Protein AF-A0A1H8IG43-F1 (afdb_monomer_lite)

Radius of gyration: 31.23 Å; chains: 1; bounding box: 66×52×75 Å

Sequence (286 aa):
MTYRDILGVQGDATSVEHNSKRITKQTWVSATRRWKDGDDTVALRVKVRFDDSCNNGHPTFAITGDGFTNGRHDWGGCCHDEIAEHFPELTPLIKWHLTSSDGPMHYPGNPVYRAGNRDYNGSLKGVPNAWAYALTFGDNPILHKLKYKFIAWLQQMDNYDFEVIQHDHVNTSGTAYKFGPKFTLGAFGDKWHECPFDSDLDAKAFLYALQHCQPTFTQYATRYGEGKDRELDHARSAAVWPEATDEELSVSKADLTAALKARHPALVAAFLADMKAIGFVCAVPE

pLDDT: mean 91.63, std 9.41, range [38.09, 98.25]

Structure (mmCIF, N/CA/C/O backbone):
data_AF-A0A1H8IG43-F1
#
_entry.id   AF-A0A1H8IG43-F1
#
loop_
_atom_site.group_PDB
_atom_site.id
_atom_site.type_symbol
_atom_site.label_atom_id
_atom_site.label_alt_id
_atom_site.label_comp_id
_atom_site.label_asym_id
_atom_site.label_entity_id
_atom_site.label_seq_id
_atom_site.pdbx_PDB_ins_code
_atom_site.Cartn_x
_atom_site.Cartn_y
_atom_site.Cartn_z
_atom_site.occupancy
_atom_site.B_iso_or_equiv
_atom_site.auth_seq_id
_atom_site.auth_comp_id
_atom_site.auth_asym_id
_atom_site.auth_atom_id
_atom_site.pdbx_PDB_model_num
ATOM 1 N N . MET A 1 1 ? 32.972 -9.045 -17.236 1.00 54.62 1 MET A N 1
ATOM 2 C CA . MET A 1 1 ? 32.041 -8.236 -18.043 1.00 54.62 1 MET A CA 1
ATOM 3 C C . MET A 1 1 ? 32.052 -8.820 -19.428 1.00 54.62 1 MET A C 1
ATOM 5 O O . MET A 1 1 ? 33.131 -9.042 -19.966 1.00 54.62 1 MET A O 1
ATOM 9 N 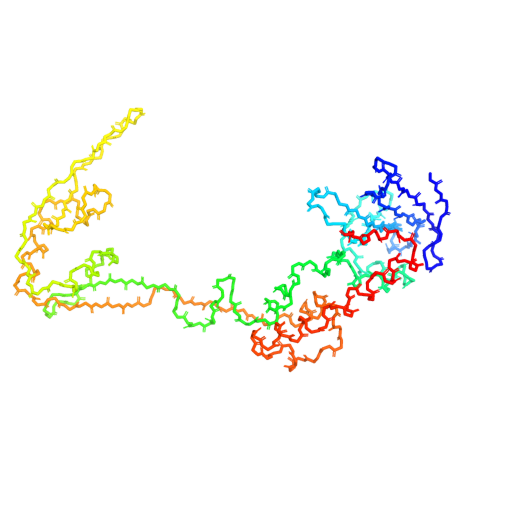N . THR A 1 2 ? 30.877 -9.134 -19.947 1.00 62.91 2 THR A N 1
ATOM 10 C CA . THR A 1 2 ? 30.726 -9.651 -21.304 1.00 62.91 2 THR A CA 1
ATOM 11 C C . THR A 1 2 ? 29.925 -8.609 -22.064 1.00 62.91 2 THR A C 1
ATOM 13 O O . THR A 1 2 ? 28.851 -8.223 -21.594 1.00 62.91 2 THR A O 1
ATOM 16 N N . TYR A 1 3 ? 30.452 -8.130 -23.193 1.00 65.88 3 TYR A N 1
ATOM 17 C CA . TYR A 1 3 ? 29.695 -7.244 -24.072 1.00 65.88 3 TYR A CA 1
ATOM 18 C C . TYR A 1 3 ? 28.438 -7.973 -24.513 1.00 65.88 3 TYR A C 1
ATOM 20 O O . TYR A 1 3 ? 28.506 -9.083 -25.047 1.00 65.88 3 TYR A O 1
ATOM 28 N N . ARG A 1 4 ? 27.293 -7.364 -24.229 1.00 79.38 4 ARG A N 1
ATOM 29 C CA . ARG A 1 4 ? 26.001 -7.954 -24.523 1.00 79.38 4 ARG A CA 1
ATOM 30 C C . ARG A 1 4 ? 25.074 -6.894 -25.069 1.00 79.38 4 ARG A C 1
ATOM 32 O O . ARG A 1 4 ? 24.914 -5.828 -24.481 1.00 79.38 4 ARG A O 1
ATOM 39 N N . ASP A 1 5 ? 24.455 -7.237 -26.179 1.00 88.88 5 ASP A N 1
ATOM 40 C CA . ASP A 1 5 ? 23.373 -6.469 -26.758 1.00 88.88 5 ASP A CA 1
ATOM 41 C C . ASP A 1 5 ? 22.041 -6.856 -26.095 1.00 88.88 5 ASP A C 1
ATOM 43 O O . ASP A 1 5 ? 21.762 -8.046 -25.905 1.00 88.88 5 ASP A O 1
ATOM 47 N N . ILE A 1 6 ? 21.243 -5.860 -25.710 1.00 91.19 6 ILE A N 1
ATOM 48 C CA . ILE A 1 6 ? 19.840 -6.038 -25.326 1.00 91.19 6 ILE A CA 1
ATOM 49 C C . ILE A 1 6 ? 19.002 -5.179 -26.268 1.00 91.19 6 ILE A C 1
ATOM 51 O O . ILE A 1 6 ? 19.088 -3.954 -26.229 1.00 91.19 6 ILE A O 1
ATOM 55 N N . LEU A 1 7 ? 18.181 -5.832 -27.098 1.00 91.81 7 LEU A N 1
ATOM 56 C CA . LEU A 1 7 ? 17.260 -5.187 -28.043 1.00 91.81 7 LEU A CA 1
ATOM 57 C C . LEU A 1 7 ? 17.945 -4.180 -28.994 1.00 91.81 7 LEU A C 1
ATOM 59 O O . LEU A 1 7 ? 17.365 -3.154 -29.333 1.00 91.81 7 LEU A O 1
ATOM 63 N N . GLY A 1 8 ? 19.176 -4.453 -29.431 1.00 90.62 8 GLY A N 1
ATOM 64 C CA . GLY A 1 8 ? 19.957 -3.567 -30.302 1.00 90.62 8 GLY A CA 1
ATOM 65 C C . GLY A 1 8 ? 20.735 -2.475 -29.562 1.00 90.62 8 GLY A C 1
ATOM 66 O O . GLY A 1 8 ? 21.386 -1.644 -30.201 1.00 90.62 8 GLY A O 1
ATOM 67 N N . VAL A 1 9 ? 20.675 -2.445 -28.226 1.00 93.94 9 VAL A N 1
ATOM 68 C CA . VAL A 1 9 ? 21.453 -1.524 -27.397 1.00 93.94 9 VAL A CA 1
ATOM 69 C C . VAL A 1 9 ? 22.681 -2.242 -26.849 1.00 93.94 9 VAL A C 1
ATOM 71 O O . VAL A 1 9 ? 22.579 -3.238 -26.131 1.00 93.94 9 VAL A O 1
ATOM 74 N N . GLN A 1 10 ? 23.859 -1.685 -27.129 1.00 93.44 10 GLN A N 1
ATOM 75 C CA . GLN A 1 10 ? 25.123 -2.173 -26.584 1.00 93.44 10 GLN A CA 1
ATOM 76 C C . GLN A 1 10 ? 25.251 -1.861 -25.091 1.00 93.44 10 GLN A C 1
ATOM 78 O O . GLN A 1 10 ? 24.912 -0.763 -24.641 1.00 93.44 10 GLN A O 1
ATOM 83 N N . GLY A 1 11 ? 25.809 -2.801 -24.330 1.00 92.81 11 GLY A N 1
ATOM 84 C CA . GLY A 1 11 ? 26.131 -2.597 -22.925 1.00 92.81 11 GLY A CA 1
ATOM 85 C C . GLY A 1 11 ? 26.960 -3.724 -22.315 1.00 92.81 11 GLY A C 1
ATOM 86 O O . GLY A 1 11 ? 27.347 -4.688 -22.981 1.00 92.81 11 GLY A O 1
ATOM 87 N N . ASP A 1 12 ? 27.217 -3.587 -21.021 1.00 92.75 12 ASP A N 1
ATOM 88 C CA . ASP A 1 12 ? 28.028 -4.503 -20.230 1.00 92.75 12 ASP A CA 1
ATOM 89 C C . ASP A 1 12 ? 27.139 -5.372 -19.344 1.00 92.75 12 ASP A C 1
ATOM 91 O O . ASP A 1 12 ? 26.441 -4.875 -18.456 1.00 92.75 12 ASP A O 1
ATOM 95 N N . ALA A 1 13 ? 27.190 -6.690 -19.551 1.00 89.88 13 ALA A N 1
ATOM 96 C CA . ALA A 1 13 ? 26.530 -7.650 -18.678 1.00 89.88 13 ALA A CA 1
ATOM 97 C C . ALA A 1 13 ? 27.463 -8.129 -17.554 1.00 89.88 13 ALA A C 1
ATOM 99 O O . ALA A 1 13 ? 28.653 -8.411 -17.753 1.00 89.88 13 ALA A O 1
ATOM 100 N N . THR A 1 14 ? 26.885 -8.279 -16.365 1.00 88.56 14 THR A N 1
ATOM 101 C CA . THR A 1 14 ? 27.495 -8.905 -15.191 1.00 88.56 14 THR A CA 1
ATOM 102 C C . THR A 1 14 ? 26.515 -9.902 -14.573 1.00 88.56 14 THR A C 1
ATOM 104 O O . THR A 1 14 ? 25.318 -9.634 -14.454 1.00 88.56 14 THR A O 1
ATOM 107 N N . SER A 1 15 ? 27.020 -11.071 -14.191 1.00 82.94 15 SER A N 1
ATOM 108 C CA . SER A 1 15 ? 26.261 -12.093 -13.475 1.00 82.94 15 SER A CA 1
ATOM 109 C C . SER A 1 15 ? 27.074 -12.641 -12.309 1.00 82.94 15 SER A C 1
ATOM 111 O O . SER A 1 15 ? 28.299 -12.733 -12.381 1.00 82.94 15 SER A O 1
ATOM 113 N N . VAL A 1 16 ? 26.385 -12.991 -11.224 1.00 76.31 16 VAL A N 1
ATOM 114 C CA . VAL A 1 16 ? 26.980 -13.653 -10.060 1.00 76.31 16 VAL A CA 1
ATOM 115 C C . VAL A 1 16 ? 26.280 -14.986 -9.844 1.00 76.31 16 VAL A C 1
ATOM 117 O O . VAL A 1 16 ? 25.056 -15.043 -9.696 1.00 76.31 16 VAL A O 1
ATOM 120 N N . GLU A 1 17 ? 27.066 -16.057 -9.827 1.00 68.81 17 GLU A N 1
ATOM 121 C CA . GLU A 1 17 ? 26.606 -17.404 -9.501 1.00 68.81 17 GLU A CA 1
ATOM 122 C C . GLU A 1 17 ? 26.728 -17.668 -8.000 1.00 68.81 17 GLU A C 1
ATOM 124 O O . GLU A 1 17 ? 27.681 -17.242 -7.349 1.00 68.81 17 GLU A O 1
ATOM 129 N N . HIS A 1 18 ? 25.772 -18.411 -7.448 1.00 63.81 18 HIS A N 1
ATOM 130 C CA . HIS A 1 18 ? 25.834 -18.921 -6.085 1.00 63.81 18 HIS A CA 1
ATOM 131 C C . HIS A 1 18 ? 25.837 -20.450 -6.109 1.00 63.81 18 HIS A C 1
ATOM 133 O O . HIS A 1 18 ? 24.950 -21.074 -6.701 1.00 63.81 18 HIS A O 1
ATOM 139 N N . ASN A 1 19 ? 26.839 -21.052 -5.461 1.00 57.66 19 ASN A N 1
ATOM 140 C CA . ASN A 1 19 ? 27.027 -22.504 -5.343 1.00 57.66 19 ASN A CA 1
ATOM 141 C C . ASN A 1 19 ? 26.957 -23.269 -6.681 1.00 57.66 19 ASN A C 1
ATOM 143 O O . ASN A 1 19 ? 26.469 -24.397 -6.719 1.00 57.66 19 ASN A O 1
ATOM 147 N N . SER A 1 20 ? 27.408 -22.643 -7.778 1.00 56.34 20 SER A N 1
ATOM 148 C CA . SER A 1 20 ? 27.552 -23.260 -9.111 1.00 56.34 20 SER A CA 1
ATOM 149 C C . SER A 1 20 ? 26.256 -23.811 -9.733 1.00 56.34 20 SER A C 1
ATOM 151 O O . SER A 1 20 ? 26.315 -24.585 -10.685 1.00 56.34 20 SER A O 1
ATOM 153 N N . LYS A 1 21 ? 25.080 -23.456 -9.189 1.00 58.62 21 LYS A N 1
ATOM 154 C CA . LYS A 1 21 ? 23.776 -24.005 -9.615 1.00 58.62 21 LYS A CA 1
ATOM 155 C C . LYS A 1 21 ? 22.704 -22.951 -9.900 1.00 58.62 21 LYS A C 1
ATOM 157 O O . LYS A 1 21 ? 21.722 -23.264 -10.562 1.00 58.62 21 LYS A O 1
ATOM 162 N N . ARG A 1 22 ? 22.860 -21.711 -9.416 1.00 65.81 22 ARG A N 1
ATOM 163 C CA . ARG A 1 22 ? 21.869 -20.638 -9.608 1.00 65.81 22 ARG A CA 1
ATOM 164 C C . ARG A 1 22 ? 22.544 -19.287 -9.815 1.00 65.81 22 ARG A C 1
ATOM 166 O O . ARG A 1 22 ? 23.395 -18.898 -9.016 1.00 65.81 22 ARG A O 1
ATOM 173 N N . ILE A 1 23 ? 22.115 -18.546 -10.835 1.00 70.31 23 ILE A N 1
ATOM 174 C CA . ILE A 1 23 ? 22.492 -17.138 -10.993 1.00 70.31 23 ILE A CA 1
ATOM 175 C C . ILE A 1 23 ? 21.625 -16.310 -10.042 1.00 70.31 23 ILE A C 1
ATOM 177 O O . ILE A 1 23 ? 20.401 -16.334 -10.140 1.00 70.31 23 ILE A O 1
ATOM 181 N N . THR A 1 24 ? 22.246 -15.620 -9.087 1.00 73.56 24 THR A N 1
ATOM 182 C CA . THR A 1 24 ? 21.532 -14.868 -8.036 1.00 73.56 24 THR A CA 1
ATOM 183 C C . THR A 1 24 ? 21.415 -13.385 -8.337 1.00 73.56 24 THR A C 1
ATOM 185 O O . THR A 1 24 ? 20.521 -12.721 -7.813 1.00 73.56 24 THR A O 1
ATOM 188 N N . LYS A 1 25 ? 22.311 -12.859 -9.175 1.00 85.38 25 LYS A N 1
ATOM 189 C CA . LYS A 1 25 ? 22.300 -11.461 -9.600 1.00 85.38 25 LYS A CA 1
ATOM 190 C C . LYS A 1 25 ? 22.653 -11.383 -11.072 1.00 85.38 25 LYS A C 1
ATOM 192 O O . LYS A 1 25 ? 23.730 -11.827 -11.459 1.00 85.38 25 LYS A O 1
ATOM 197 N N . GLN A 1 26 ? 21.754 -10.824 -11.873 1.00 91.12 26 GLN A N 1
ATOM 198 C CA . GLN A 1 26 ? 21.990 -10.504 -13.278 1.00 91.12 26 GLN A CA 1
ATOM 199 C C . GLN A 1 26 ? 21.801 -9.010 -13.457 1.00 91.12 26 GLN A C 1
ATOM 201 O O . GLN A 1 26 ? 20.811 -8.443 -13.002 1.00 91.12 26 GLN A O 1
ATOM 206 N N . THR A 1 27 ? 22.770 -8.348 -14.072 1.00 93.25 27 THR A N 1
ATOM 207 C CA . THR A 1 27 ? 22.713 -6.913 -14.338 1.00 93.25 27 THR A CA 1
ATOM 208 C C . THR A 1 27 ? 23.301 -6.637 -15.706 1.00 93.25 27 THR A C 1
ATOM 210 O O . THR A 1 27 ? 24.320 -7.214 -16.081 1.00 93.25 27 THR A O 1
ATOM 213 N N . TRP A 1 28 ? 22.678 -5.727 -16.435 1.00 95.38 28 TRP A N 1
ATOM 214 C CA . TRP A 1 28 ? 23.214 -5.158 -17.655 1.00 95.38 28 TRP A CA 1
ATOM 215 C C . TRP A 1 28 ? 23.118 -3.638 -17.595 1.00 95.38 28 TRP A C 1
ATOM 217 O O . TRP A 1 28 ? 22.160 -3.086 -17.051 1.00 95.38 28 TRP A O 1
ATOM 227 N N . VAL A 1 29 ? 24.147 -2.973 -18.105 1.00 96.56 29 VAL A N 1
ATOM 228 C CA . VAL A 1 29 ? 24.276 -1.518 -18.094 1.00 96.56 29 VAL A CA 1
ATOM 229 C C . VAL A 1 29 ? 24.556 -1.047 -19.513 1.00 96.56 29 VAL A C 1
ATOM 231 O O . VAL A 1 29 ? 25.529 -1.488 -20.119 1.00 96.56 29 VAL A O 1
ATOM 234 N N . SER A 1 30 ? 23.717 -0.159 -20.038 1.00 96.88 30 SER A N 1
ATOM 235 C CA . SER A 1 30 ? 23.835 0.352 -21.399 1.00 96.88 30 SER A CA 1
ATOM 236 C C . SER A 1 30 ? 25.089 1.207 -21.589 1.00 96.88 30 SER A C 1
ATOM 238 O O . SER A 1 30 ? 25.595 1.847 -20.659 1.00 96.88 30 SER A O 1
ATOM 240 N N . ALA A 1 31 ? 25.524 1.329 -22.841 1.00 95.19 31 ALA A N 1
ATOM 241 C CA . ALA A 1 31 ? 26.337 2.459 -23.259 1.00 95.19 31 ALA A CA 1
ATOM 242 C C . ALA A 1 31 ? 25.603 3.779 -22.952 1.00 95.19 31 ALA A C 1
ATOM 244 O O . ALA A 1 31 ? 24.371 3.857 -22.973 1.00 95.19 31 ALA A O 1
ATOM 245 N N . THR A 1 32 ? 26.366 4.826 -22.644 1.00 96.12 32 THR A N 1
ATOM 246 C CA . THR A 1 32 ? 25.817 6.145 -22.313 1.00 96.12 32 THR A CA 1
ATOM 247 C C . THR A 1 32 ? 25.384 6.880 -23.585 1.00 96.12 32 THR A C 1
ATOM 249 O O . THR A 1 32 ? 26.211 7.093 -24.471 1.00 96.12 32 THR A O 1
ATOM 252 N N . ARG A 1 33 ? 24.125 7.330 -23.649 1.00 97.19 33 ARG A N 1
ATOM 253 C CA . ARG A 1 33 ? 23.644 8.273 -24.678 1.00 97.19 33 ARG A CA 1
ATOM 254 C C . ARG A 1 33 ? 23.733 9.701 -24.138 1.00 97.19 33 ARG A C 1
ATOM 256 O O . ARG A 1 33 ? 23.574 9.908 -22.937 1.00 97.19 33 ARG A O 1
ATOM 263 N N . ARG A 1 34 ? 24.056 10.670 -25.000 1.00 97.31 34 ARG A N 1
ATOM 264 C CA . ARG A 1 34 ? 24.250 12.085 -24.637 1.00 97.31 34 ARG A CA 1
ATOM 265 C C . ARG A 1 34 ? 23.457 12.991 -25.565 1.00 97.31 34 ARG A C 1
ATOM 267 O O . ARG A 1 34 ? 23.416 12.723 -26.763 1.00 97.31 34 ARG A O 1
ATOM 274 N N . TRP A 1 35 ? 22.905 14.068 -25.026 1.00 96.75 35 TRP A N 1
ATOM 275 C CA . TRP A 1 35 ? 22.203 15.098 -25.787 1.00 96.75 35 TRP A CA 1
ATOM 276 C C . TRP A 1 35 ? 22.429 16.485 -25.174 1.00 96.75 35 TRP A C 1
ATOM 278 O O . TRP A 1 35 ? 23.094 16.631 -24.144 1.00 96.75 35 TRP A O 1
ATOM 288 N N . LYS A 1 36 ? 21.932 17.511 -25.866 1.00 96.81 36 LYS A N 1
ATOM 289 C CA . LYS A 1 36 ? 21.932 18.898 -25.402 1.00 96.81 36 LYS A CA 1
ATOM 290 C C . LYS A 1 36 ? 20.546 19.268 -24.897 1.00 96.81 36 LYS A C 1
ATOM 292 O O . LYS A 1 36 ? 19.575 19.021 -25.606 1.00 96.81 36 LYS A O 1
ATOM 297 N N . ASP A 1 37 ? 20.493 19.882 -23.723 1.00 93.44 37 ASP A N 1
ATOM 298 C CA . ASP A 1 37 ? 19.295 20.515 -23.174 1.00 93.44 37 ASP A CA 1
ATOM 299 C C . ASP A 1 37 ? 19.647 21.965 -22.823 1.00 93.44 37 ASP A C 1
ATOM 301 O O . ASP A 1 37 ? 20.369 22.237 -21.864 1.00 93.44 37 ASP A O 1
ATOM 305 N N . GLY A 1 38 ? 19.278 22.893 -23.709 1.00 94.38 38 GLY A N 1
ATOM 306 C CA . GLY A 1 38 ? 19.816 24.254 -23.690 1.00 94.38 38 GLY A CA 1
ATOM 307 C C . GLY A 1 38 ? 21.350 24.269 -23.765 1.00 94.38 38 GLY A C 1
ATOM 308 O O . GLY A 1 38 ? 21.952 23.689 -24.675 1.00 94.38 38 GLY A O 1
ATOM 309 N N . ASP A 1 39 ? 21.982 24.933 -22.796 1.00 94.69 39 ASP A N 1
ATOM 310 C CA . ASP A 1 39 ? 23.444 25.000 -22.681 1.00 94.69 39 ASP A CA 1
ATOM 311 C C . ASP A 1 39 ? 24.048 23.728 -22.055 1.00 94.69 39 ASP A C 1
ATOM 313 O O . ASP A 1 39 ? 25.228 23.406 -22.276 1.00 94.69 39 ASP A O 1
ATOM 317 N N . ASP A 1 40 ? 23.230 22.947 -21.350 1.00 95.44 40 ASP A N 1
ATOM 318 C CA . ASP A 1 40 ? 23.666 21.784 -20.597 1.00 95.44 40 ASP A CA 1
ATOM 319 C C . ASP A 1 40 ? 23.895 20.565 -21.493 1.00 95.44 40 ASP A C 1
ATOM 321 O O . ASP A 1 40 ? 23.263 20.346 -22.530 1.00 95.44 40 ASP A O 1
ATOM 325 N N . THR A 1 41 ? 24.873 19.749 -21.102 1.00 96.75 41 THR A N 1
ATOM 326 C CA . THR A 1 41 ? 25.130 18.446 -21.719 1.00 96.75 41 THR A CA 1
ATOM 327 C C . THR A 1 41 ? 24.586 17.367 -20.807 1.00 96.75 41 THR A C 1
ATOM 329 O O . THR A 1 41 ? 25.154 17.125 -19.739 1.00 96.75 41 THR A O 1
ATOM 332 N N . VAL A 1 42 ? 23.527 16.698 -21.248 1.00 97.50 42 VAL A N 1
ATOM 333 C CA . VAL A 1 42 ? 22.874 15.641 -20.480 1.00 97.50 42 VAL A CA 1
ATOM 334 C C . VAL A 1 42 ? 23.330 14.277 -20.990 1.00 97.50 42 VAL A C 1
ATOM 336 O O . VAL A 1 42 ? 23.615 14.091 -22.178 1.00 97.50 42 VAL A O 1
ATOM 339 N N . ALA A 1 43 ? 23.471 13.319 -20.082 1.00 97.69 43 ALA A N 1
ATOM 340 C CA . ALA A 1 43 ? 23.826 11.947 -20.394 1.00 97.69 43 ALA A CA 1
ATOM 341 C C . ALA A 1 43 ? 22.957 10.969 -19.605 1.00 97.69 43 ALA A C 1
ATOM 343 O O . ALA A 1 43 ? 22.752 11.163 -18.412 1.00 97.69 43 ALA A O 1
ATOM 344 N N . LEU A 1 44 ? 22.520 9.886 -20.247 1.00 98.12 44 LEU A N 1
ATOM 345 C CA . LEU A 1 44 ? 21.729 8.826 -19.625 1.00 98.12 44 LEU A CA 1
ATOM 346 C C . LEU A 1 44 ? 22.407 7.475 -19.816 1.00 98.12 44 LEU A C 1
ATOM 348 O O . LEU A 1 44 ? 22.898 7.133 -20.899 1.00 98.12 44 LEU A O 1
ATOM 352 N N . ARG A 1 45 ? 22.406 6.693 -18.742 1.00 97.62 45 ARG A N 1
ATOM 353 C CA . ARG A 1 45 ? 22.786 5.286 -18.724 1.00 97.62 45 ARG A CA 1
ATOM 354 C C . ARG A 1 45 ? 21.639 4.471 -18.150 1.00 97.62 45 ARG A C 1
ATOM 356 O O . ARG A 1 45 ? 21.157 4.784 -17.069 1.00 97.62 45 ARG A O 1
ATOM 363 N N . VAL A 1 46 ? 21.239 3.415 -18.847 1.00 98.00 46 VAL A N 1
ATOM 364 C CA . VAL A 1 46 ? 20.165 2.524 -18.404 1.00 98.00 46 VAL A CA 1
ATOM 365 C C . VAL A 1 46 ? 20.766 1.292 -17.750 1.00 98.00 46 VAL A C 1
ATOM 367 O O . VAL A 1 46 ? 21.705 0.688 -18.263 1.00 98.00 46 VAL A O 1
ATOM 370 N N . LYS A 1 47 ? 20.210 0.902 -16.612 1.00 96.81 47 LYS A N 1
ATOM 371 C CA . LYS A 1 47 ? 20.539 -0.319 -15.890 1.00 96.81 47 LYS A CA 1
ATOM 372 C C . LYS A 1 47 ? 19.310 -1.213 -15.856 1.00 96.81 47 LYS A C 1
ATOM 374 O O . LYS A 1 47 ? 18.269 -0.812 -15.346 1.00 96.81 47 LYS A O 1
ATOM 379 N N . VAL A 1 48 ? 19.456 -2.442 -16.336 1.00 95.69 48 VAL A N 1
ATOM 380 C CA . VAL A 1 48 ? 18.461 -3.505 -16.155 1.00 95.69 48 VAL A CA 1
ATOM 381 C C . VAL A 1 48 ? 19.032 -4.570 -15.233 1.00 95.69 48 VAL A C 1
ATOM 383 O O . VAL A 1 48 ? 20.203 -4.939 -15.336 1.00 95.69 48 VAL A O 1
ATOM 386 N N . ARG A 1 49 ? 18.225 -5.064 -14.302 1.00 93.81 49 ARG A N 1
ATOM 387 C CA . ARG A 1 49 ? 18.628 -6.111 -13.365 1.00 93.81 49 ARG A CA 1
ATOM 388 C C . ARG A 1 49 ? 17.524 -7.133 -13.184 1.00 93.81 49 ARG A C 1
ATOM 390 O O . ARG A 1 49 ? 16.354 -6.785 -13.263 1.00 93.81 49 ARG A O 1
ATOM 397 N N . PHE A 1 50 ? 17.923 -8.364 -12.906 1.00 91.88 50 PHE A N 1
ATOM 398 C CA . PHE A 1 50 ? 17.061 -9.433 -12.426 1.00 91.88 50 PHE A CA 1
ATOM 399 C C . PHE A 1 50 ? 17.806 -10.131 -11.291 1.00 91.88 50 PHE A C 1
ATOM 401 O O . PHE A 1 50 ? 18.744 -10.905 -11.515 1.00 91.88 50 PHE A O 1
ATOM 408 N N . ASP A 1 51 ? 17.479 -9.738 -10.064 1.00 87.38 51 ASP A N 1
ATOM 409 C CA . ASP A 1 51 ? 18.209 -10.138 -8.865 1.00 87.38 51 ASP A CA 1
ATOM 410 C C . ASP A 1 51 ? 17.295 -10.268 -7.643 1.00 87.38 51 ASP A C 1
ATOM 412 O O . ASP A 1 51 ? 16.172 -9.769 -7.630 1.00 87.38 51 ASP A O 1
ATOM 416 N N . ASP A 1 52 ? 17.796 -10.948 -6.613 1.00 81.62 52 ASP A N 1
ATOM 417 C CA . ASP A 1 52 ? 17.189 -10.993 -5.279 1.00 81.62 52 ASP A CA 1
ATOM 418 C C . ASP A 1 52 ? 17.980 -10.090 -4.315 1.00 81.62 52 ASP A C 1
ATOM 420 O O . ASP A 1 52 ? 18.600 -10.543 -3.350 1.00 81.62 52 ASP A O 1
ATOM 424 N N . SER A 1 53 ? 18.056 -8.783 -4.606 1.00 73.06 53 SER A N 1
ATOM 425 C CA . SER A 1 53 ? 18.813 -7.852 -3.750 1.00 73.06 53 SER A CA 1
ATOM 426 C C . SER A 1 53 ? 18.255 -7.720 -2.331 1.00 73.06 53 SER A C 1
ATOM 428 O O . SER A 1 53 ? 18.989 -7.319 -1.431 1.00 73.06 53 SER A O 1
ATOM 430 N N . CYS A 1 54 ? 16.970 -8.032 -2.139 1.00 72.81 54 CYS A N 1
ATOM 431 C CA . CYS A 1 54 ? 16.283 -7.964 -0.849 1.00 72.81 54 CYS A CA 1
ATOM 432 C C . CYS A 1 54 ? 16.400 -9.263 -0.037 1.00 72.81 54 CYS A C 1
ATOM 434 O O . CYS A 1 54 ? 15.948 -9.291 1.105 1.00 72.81 54 CYS A O 1
ATOM 436 N N . ASN A 1 55 ? 17.017 -10.306 -0.607 1.00 74.31 55 ASN A N 1
ATOM 437 C CA . ASN A 1 55 ? 17.202 -11.617 0.009 1.00 74.31 55 ASN A CA 1
ATOM 438 C C . ASN A 1 55 ? 15.880 -12.222 0.517 1.00 74.31 55 ASN A C 1
ATOM 440 O O . ASN A 1 55 ? 15.821 -12.785 1.612 1.00 74.31 55 ASN A O 1
ATOM 444 N N . ASN A 1 56 ? 14.812 -12.055 -0.266 1.00 74.19 56 ASN A N 1
ATOM 445 C CA . ASN A 1 56 ? 13.477 -12.572 0.034 1.00 74.19 56 ASN A CA 1
ATOM 446 C C . ASN A 1 56 ? 13.136 -13.831 -0.779 1.00 74.19 56 ASN A C 1
ATOM 448 O O . ASN A 1 56 ? 12.041 -14.360 -0.633 1.00 74.19 56 ASN A O 1
ATOM 452 N N . GLY A 1 57 ? 14.062 -14.318 -1.611 1.00 74.56 57 GLY A N 1
ATOM 453 C CA . GLY A 1 57 ? 13.888 -15.513 -2.430 1.00 74.56 57 GLY A CA 1
ATOM 454 C C . GLY A 1 57 ? 13.253 -15.262 -3.797 1.00 74.56 57 GLY A C 1
ATOM 455 O O . GLY A 1 57 ? 13.129 -16.218 -4.561 1.00 74.56 57 GLY A O 1
ATOM 456 N N . HIS A 1 58 ? 12.902 -14.015 -4.136 1.00 78.38 58 HIS A N 1
ATOM 457 C CA . HIS A 1 58 ? 12.158 -13.673 -5.350 1.00 78.38 58 HIS A CA 1
ATOM 458 C C . HIS A 1 58 ? 12.959 -12.719 -6.252 1.00 78.38 58 HIS A C 1
ATOM 460 O O . HIS A 1 58 ? 12.930 -11.499 -6.051 1.00 78.38 58 HIS A O 1
ATOM 466 N N . PRO A 1 59 ? 13.657 -13.239 -7.282 1.00 85.94 59 PRO A N 1
ATOM 467 C CA . PRO A 1 59 ? 14.343 -12.397 -8.248 1.00 85.94 59 PRO A CA 1
ATOM 468 C C . PRO A 1 59 ? 13.361 -11.441 -8.924 1.00 85.94 59 PRO A C 1
ATOM 470 O O . PRO A 1 59 ? 12.366 -11.870 -9.508 1.00 85.94 59 PRO A O 1
ATOM 473 N N . THR A 1 60 ? 13.634 -10.145 -8.830 1.00 91.12 60 THR A N 1
ATOM 474 C CA . THR A 1 60 ? 12.764 -9.085 -9.339 1.00 91.12 60 THR A CA 1
ATOM 475 C C . THR A 1 60 ? 13.464 -8.344 -10.467 1.00 91.12 60 THR A C 1
ATOM 477 O O . THR A 1 60 ? 14.640 -7.983 -10.361 1.00 91.12 60 THR A O 1
ATOM 480 N N . PHE A 1 61 ? 12.741 -8.116 -11.559 1.00 94.62 61 PHE A N 1
ATOM 481 C CA . PHE A 1 61 ? 13.211 -7.306 -12.667 1.00 94.62 61 PHE A CA 1
ATOM 482 C C . PHE A 1 61 ? 13.073 -5.822 -12.338 1.00 94.62 61 PHE A C 1
ATOM 484 O O . PHE A 1 61 ? 12.034 -5.374 -11.855 1.00 94.62 61 PHE A O 1
ATOM 491 N N . ALA A 1 62 ? 14.102 -5.038 -12.633 1.00 95.44 62 ALA A N 1
ATOM 492 C CA . ALA A 1 62 ? 14.013 -3.586 -12.615 1.00 95.44 62 ALA A CA 1
ATOM 493 C C . ALA A 1 62 ? 14.815 -2.992 -13.771 1.00 95.44 62 ALA A C 1
ATOM 495 O O . ALA A 1 62 ? 15.938 -3.416 -14.039 1.00 95.44 62 ALA A O 1
ATOM 496 N N . ILE A 1 63 ? 14.233 -1.985 -14.410 1.00 97.19 63 ILE A N 1
ATOM 497 C CA . ILE A 1 63 ? 14.862 -1.102 -15.391 1.00 97.19 63 ILE A CA 1
ATOM 498 C C . ILE A 1 63 ? 14.892 0.314 -14.815 1.00 97.19 63 ILE A C 1
ATOM 500 O O . ILE A 1 63 ? 13.857 0.849 -14.438 1.00 97.19 63 ILE A O 1
ATOM 504 N N . THR A 1 64 ? 16.077 0.892 -14.676 1.00 97.69 64 THR A N 1
ATOM 505 C CA . THR A 1 64 ? 16.298 2.208 -14.060 1.00 97.69 64 THR A CA 1
ATOM 506 C C . THR A 1 64 ? 17.314 2.998 -14.867 1.00 97.69 64 THR A C 1
ATOM 508 O O . THR A 1 64 ? 18.123 2.397 -15.572 1.00 97.69 64 THR A O 1
ATOM 511 N N . GLY A 1 65 ? 17.335 4.319 -14.728 1.00 97.44 65 GLY A N 1
ATOM 512 C CA . GLY A 1 65 ? 18.343 5.172 -15.355 1.00 97.44 65 GLY A CA 1
ATOM 513 C C . GLY A 1 65 ? 19.191 5.934 -14.341 1.00 97.44 65 GLY A C 1
ATOM 514 O O . GLY A 1 65 ? 18.752 6.197 -13.223 1.00 97.44 65 GLY A O 1
ATOM 515 N N . ASP A 1 66 ? 20.400 6.288 -14.765 1.00 97.75 66 ASP A N 1
ATOM 516 C CA . ASP A 1 66 ? 21.288 7.249 -14.116 1.00 97.75 66 ASP A CA 1
ATOM 517 C C . ASP A 1 66 ? 21.543 8.407 -15.086 1.00 97.75 66 ASP A C 1
ATOM 519 O O . ASP A 1 66 ? 22.128 8.213 -16.161 1.00 97.75 66 ASP A O 1
ATOM 523 N N . GLY A 1 67 ? 21.081 9.594 -14.704 1.00 97.06 67 GLY A N 1
ATOM 524 C CA . GLY A 1 67 ? 21.178 10.827 -15.466 1.00 97.06 67 GLY A CA 1
ATOM 525 C C . GLY A 1 67 ? 22.277 11.748 -14.951 1.00 97.06 67 GLY A C 1
ATOM 526 O O . GLY A 1 67 ? 22.483 11.905 -13.743 1.00 97.06 67 GLY A O 1
ATOM 527 N N . PHE A 1 68 ? 23.004 12.359 -15.882 1.00 97.69 68 PHE A N 1
ATOM 528 C CA . PHE A 1 68 ? 24.119 13.246 -15.589 1.00 97.69 68 PHE A CA 1
ATOM 529 C C . PHE A 1 68 ? 23.972 14.562 -16.339 1.00 97.69 68 PHE A C 1
ATOM 531 O O . PHE A 1 68 ? 23.863 14.548 -17.562 1.00 97.69 68 PHE A O 1
ATOM 538 N N . THR A 1 69 ? 24.098 15.677 -15.630 1.00 97.00 69 THR A N 1
ATOM 539 C CA . THR A 1 69 ? 24.077 17.032 -16.191 1.00 97.00 69 THR A CA 1
ATOM 540 C C . THR A 1 69 ? 25.480 17.620 -16.082 1.00 97.00 69 THR A C 1
ATOM 542 O O . THR A 1 69 ? 26.067 17.674 -14.999 1.00 97.00 69 THR A O 1
ATOM 545 N N . ASN A 1 70 ? 26.082 17.987 -17.215 1.00 95.69 70 ASN A N 1
ATOM 546 C CA . ASN A 1 70 ? 27.464 18.479 -17.310 1.00 95.69 70 ASN A CA 1
ATOM 547 C C . ASN A 1 70 ? 28.495 17.574 -16.602 1.00 95.69 70 ASN A C 1
ATOM 549 O O . ASN A 1 70 ? 29.475 18.036 -16.021 1.00 95.69 70 ASN A O 1
ATOM 553 N N . GLY A 1 71 ? 28.267 16.257 -16.654 1.00 93.12 71 GLY A N 1
ATOM 554 C CA . GLY A 1 71 ? 29.134 15.242 -16.049 1.00 93.12 71 GLY A CA 1
ATOM 555 C C . GLY A 1 71 ? 28.892 14.975 -14.559 1.00 93.12 71 GLY A C 1
ATOM 556 O O . GLY A 1 71 ? 29.516 14.065 -14.012 1.00 93.12 71 GLY A O 1
ATOM 557 N N . ARG A 1 72 ? 27.979 15.701 -13.904 1.00 95.25 72 ARG A N 1
ATOM 558 C CA . ARG A 1 72 ? 27.557 15.446 -12.521 1.00 95.25 72 ARG A CA 1
ATOM 559 C C . ARG A 1 72 ? 26.314 14.561 -12.509 1.00 95.25 72 ARG A C 1
ATOM 561 O O . ARG A 1 72 ? 25.380 14.841 -13.244 1.00 95.25 72 ARG A O 1
ATOM 568 N N . HIS A 1 73 ? 26.287 13.529 -11.664 1.00 96.00 73 HIS A N 1
ATOM 569 C CA . HIS A 1 73 ? 25.063 12.753 -11.420 1.00 96.00 73 HIS A CA 1
ATOM 570 C C . HIS A 1 73 ? 24.007 13.651 -10.772 1.00 96.00 73 HIS A C 1
ATOM 572 O O . HIS A 1 73 ? 24.289 14.289 -9.754 1.00 96.00 73 HIS A O 1
ATOM 578 N N . ASP A 1 74 ? 22.843 13.730 -11.403 1.00 94.00 74 ASP A N 1
ATOM 579 C CA . ASP A 1 74 ? 21.824 14.741 -11.105 1.00 94.00 74 ASP A CA 1
ATOM 580 C C . ASP A 1 74 ? 20.466 14.098 -10.782 1.00 94.00 74 ASP A C 1
ATOM 582 O O . ASP A 1 74 ? 19.775 14.513 -9.855 1.00 94.00 74 ASP A O 1
ATOM 586 N N . TRP A 1 75 ? 20.123 13.008 -11.475 1.00 94.69 75 TRP A N 1
ATOM 587 C CA . TRP A 1 75 ? 18.869 12.279 -11.289 1.00 94.69 75 TRP A CA 1
ATOM 588 C C . TRP A 1 75 ? 19.031 10.784 -11.586 1.00 94.69 75 TRP A C 1
ATOM 590 O O . TRP A 1 75 ? 19.991 10.348 -12.222 1.00 94.69 75 TRP A O 1
ATOM 600 N N . GLY A 1 76 ? 18.093 9.968 -11.107 1.00 93.81 76 GLY A N 1
ATOM 601 C CA . GLY A 1 76 ? 18.082 8.535 -11.386 1.00 93.81 76 GLY A CA 1
ATOM 602 C C . GLY A 1 76 ? 16.936 7.786 -10.712 1.00 93.81 76 GLY A C 1
ATOM 603 O O . GLY A 1 76 ? 16.140 8.368 -9.977 1.00 93.81 76 GLY A O 1
ATOM 604 N N . GLY A 1 77 ? 16.855 6.480 -10.964 1.00 93.62 77 GLY A N 1
ATOM 605 C CA . GLY A 1 77 ? 15.777 5.614 -10.475 1.00 93.62 77 GLY A CA 1
ATOM 606 C C . GLY A 1 77 ? 14.779 5.245 -11.575 1.00 93.62 77 GLY A C 1
ATOM 607 O O . GLY A 1 77 ? 15.190 4.841 -12.662 1.00 93.62 77 GLY A O 1
ATOM 608 N N . CYS A 1 78 ? 13.476 5.334 -11.290 1.00 91.88 78 CYS A N 1
ATOM 609 C CA . CYS A 1 78 ? 12.388 4.968 -12.212 1.00 91.88 78 CYS A CA 1
ATOM 610 C C . CYS A 1 78 ? 12.065 6.090 -13.227 1.00 91.88 78 CYS A C 1
ATOM 612 O O . CYS A 1 78 ? 10.911 6.485 -13.366 1.00 91.88 78 CYS A O 1
ATOM 614 N N . CYS A 1 79 ? 13.079 6.615 -13.917 1.00 94.75 79 CYS A N 1
ATOM 615 C CA . CYS A 1 79 ? 12.977 7.633 -14.975 1.00 94.75 79 CYS A CA 1
ATOM 616 C C . CYS A 1 79 ? 12.523 7.016 -16.312 1.00 94.75 79 CYS A C 1
ATOM 618 O O . CYS A 1 79 ? 13.260 6.951 -17.294 1.00 94.75 79 CYS A O 1
ATOM 620 N N . HIS A 1 80 ? 11.330 6.417 -16.305 1.00 96.06 80 HIS A N 1
ATOM 621 C CA . HIS A 1 80 ? 10.822 5.640 -17.435 1.00 96.06 80 HIS A CA 1
ATOM 622 C C . HIS A 1 80 ? 10.566 6.485 -18.686 1.00 96.06 80 HIS A C 1
ATOM 624 O O . HIS A 1 80 ? 10.765 5.976 -19.787 1.00 96.06 80 HIS A O 1
ATOM 630 N N . ASP A 1 81 ? 10.181 7.749 -18.524 1.00 96.62 81 ASP A N 1
ATOM 631 C CA . ASP A 1 81 ? 9.897 8.641 -19.648 1.00 96.62 81 ASP A CA 1
ATOM 632 C C . ASP A 1 81 ? 11.192 8.984 -20.398 1.00 96.62 81 ASP A C 1
ATOM 634 O O . ASP A 1 81 ? 11.270 8.819 -21.615 1.00 96.62 81 ASP A O 1
ATOM 638 N N . GLU A 1 82 ? 12.265 9.307 -19.673 1.00 97.12 82 GLU A N 1
ATOM 639 C CA . GLU A 1 82 ? 13.584 9.587 -20.248 1.00 97.12 82 GLU A CA 1
ATOM 640 C C . GLU A 1 82 ? 14.204 8.339 -20.893 1.00 97.12 82 GLU A C 1
ATOM 642 O O . GLU A 1 82 ? 14.885 8.421 -21.920 1.00 97.12 82 GLU A O 1
ATOM 647 N N . ILE A 1 83 ? 13.964 7.156 -20.310 1.00 97.69 83 ILE A N 1
ATOM 648 C CA . ILE A 1 83 ? 14.367 5.882 -20.919 1.00 97.69 83 ILE A CA 1
ATOM 649 C C . ILE A 1 83 ? 13.597 5.653 -22.220 1.00 97.69 83 ILE A C 1
ATOM 651 O O . ILE A 1 83 ? 14.219 5.278 -23.209 1.00 97.69 83 ILE A O 1
ATOM 655 N N . ALA A 1 84 ? 12.283 5.872 -22.250 1.00 97.44 84 ALA A N 1
ATOM 656 C CA . ALA A 1 84 ? 11.484 5.684 -23.459 1.00 97.44 84 ALA A CA 1
ATOM 657 C C . ALA A 1 84 ? 11.872 6.674 -24.571 1.00 97.44 84 ALA A C 1
ATOM 659 O O . ALA A 1 84 ? 11.910 6.298 -25.742 1.00 97.44 84 ALA A O 1
ATOM 660 N N . GLU A 1 85 ? 12.209 7.913 -24.212 1.00 97.62 85 GLU A N 1
ATOM 661 C CA . GLU A 1 85 ? 12.626 8.946 -25.161 1.00 97.62 85 GLU A CA 1
ATOM 662 C C . GLU A 1 85 ? 14.016 8.672 -25.752 1.00 97.62 85 GLU A C 1
ATOM 664 O O . GLU A 1 85 ? 14.205 8.707 -26.970 1.00 97.62 85 GLU A O 1
ATOM 669 N N . HIS A 1 86 ? 15.005 8.371 -24.906 1.00 97.12 86 HIS A N 1
ATOM 670 C CA . HIS A 1 86 ? 16.397 8.258 -25.346 1.00 97.12 86 HIS A CA 1
ATOM 671 C C . HIS A 1 86 ? 16.856 6.830 -25.613 1.00 97.12 86 HIS A C 1
ATOM 673 O O . HIS A 1 86 ? 17.879 6.654 -26.270 1.00 97.12 86 HIS A O 1
ATOM 679 N N . PHE A 1 87 ? 16.129 5.820 -25.141 1.00 97.25 87 PHE A N 1
ATOM 680 C CA . PHE A 1 87 ? 16.328 4.395 -25.416 1.00 97.25 87 PHE A CA 1
ATOM 681 C C . PHE A 1 87 ? 14.990 3.738 -25.799 1.00 97.25 87 PHE A C 1
ATOM 683 O O . PHE A 1 87 ? 14.549 2.802 -25.120 1.00 97.25 87 PHE A O 1
ATOM 690 N N . PRO A 1 88 ? 14.333 4.189 -26.890 1.00 97.44 88 PRO A N 1
ATOM 691 C CA . PRO A 1 88 ? 13.033 3.665 -27.306 1.00 97.44 88 PRO A CA 1
ATOM 692 C C . PRO A 1 88 ? 13.035 2.145 -27.500 1.00 97.44 88 PRO A C 1
ATOM 694 O O . PRO A 1 88 ? 12.016 1.494 -27.267 1.00 97.44 88 PRO A O 1
ATOM 697 N N . GLU A 1 89 ? 14.189 1.566 -27.838 1.00 97.19 89 GLU A N 1
ATOM 698 C CA . GLU A 1 89 ? 14.409 0.126 -27.971 1.00 97.19 89 GLU A CA 1
ATOM 699 C C . GLU A 1 89 ? 14.142 -0.650 -26.669 1.00 97.19 89 GLU A C 1
ATOM 701 O O . GLU A 1 89 ? 13.740 -1.811 -26.711 1.00 97.19 89 GLU A O 1
ATOM 706 N N . LEU A 1 90 ? 14.329 -0.014 -25.507 1.00 97.25 90 LEU A N 1
ATOM 707 C CA . LEU A 1 90 ? 14.126 -0.611 -24.183 1.00 97.25 90 LEU A CA 1
ATOM 708 C C . LEU A 1 90 ? 12.713 -0.386 -23.626 1.00 97.25 90 LEU A C 1
ATOM 710 O O . LEU A 1 90 ? 12.347 -1.024 -22.637 1.00 97.25 90 LEU A O 1
ATOM 714 N N . THR A 1 91 ? 11.892 0.452 -24.269 1.00 96.19 91 THR A N 1
ATOM 715 C CA . THR A 1 91 ? 10.498 0.730 -23.866 1.00 96.19 91 THR A CA 1
ATOM 716 C C . THR A 1 91 ? 9.669 -0.532 -23.607 1.00 96.19 91 THR A C 1
ATOM 718 O O . THR A 1 91 ? 8.969 -0.576 -22.591 1.00 96.19 91 THR A O 1
ATOM 721 N N . PRO A 1 92 ? 9.758 -1.605 -24.427 1.00 96.25 92 PRO A N 1
ATOM 722 C CA . PRO A 1 92 ? 9.000 -2.831 -24.175 1.00 96.25 92 PRO A CA 1
ATOM 723 C C . PRO A 1 92 ? 9.283 -3.484 -22.813 1.00 96.25 92 PRO A C 1
ATOM 725 O O . PRO A 1 92 ? 8.445 -4.240 -22.327 1.00 96.25 92 PRO A O 1
ATOM 728 N N . LEU A 1 93 ? 10.432 -3.194 -22.188 1.00 96.88 93 LEU A N 1
ATOM 729 C CA . LEU A 1 93 ? 10.824 -3.734 -20.884 1.00 96.88 93 LEU A CA 1
ATOM 730 C C . LEU A 1 93 ? 10.295 -2.913 -19.701 1.00 96.88 93 LEU A C 1
ATOM 732 O O . LEU A 1 93 ? 10.217 -3.439 -18.592 1.00 96.88 93 LEU A O 1
ATOM 736 N N . ILE A 1 94 ? 9.906 -1.650 -19.911 1.00 96.81 94 ILE A N 1
ATOM 737 C CA . ILE A 1 94 ? 9.442 -0.745 -18.843 1.00 96.81 94 ILE A CA 1
ATOM 738 C C . ILE A 1 94 ? 8.225 -1.318 -18.116 1.00 96.81 94 ILE A C 1
ATOM 740 O O . ILE A 1 94 ? 8.165 -1.288 -16.888 1.00 96.81 94 ILE A O 1
ATOM 744 N N . LYS A 1 95 ? 7.297 -1.934 -18.856 1.00 95.69 95 LYS A N 1
ATOM 745 C CA . LYS A 1 95 ? 6.097 -2.573 -18.290 1.00 95.69 95 LYS A CA 1
ATOM 746 C C . LYS A 1 95 ? 6.409 -3.688 -17.280 1.00 95.69 95 LYS A C 1
ATOM 748 O O . LYS A 1 95 ? 5.551 -4.031 -16.479 1.00 95.69 95 LYS A O 1
ATOM 753 N N . TRP A 1 96 ? 7.616 -4.256 -17.319 1.00 97.12 96 TRP A N 1
ATOM 754 C CA . TRP A 1 96 ? 8.048 -5.318 -16.411 1.00 97.12 96 TRP A CA 1
ATOM 755 C C . TRP A 1 96 ? 8.760 -4.809 -15.163 1.00 97.12 96 TRP A C 1
ATOM 757 O O . TRP A 1 96 ? 9.107 -5.611 -14.297 1.00 97.12 96 TRP A O 1
ATOM 767 N N . HIS A 1 97 ? 8.994 -3.502 -15.045 1.00 95.75 97 HIS A N 1
ATOM 768 C CA . HIS A 1 97 ? 9.636 -2.919 -13.875 1.00 95.75 97 HIS A CA 1
ATOM 769 C C . HIS A 1 97 ? 8.914 -3.356 -12.581 1.00 95.75 97 HIS A C 1
ATOM 771 O O . HIS A 1 97 ? 7.700 -3.219 -12.461 1.00 95.75 97 HIS A O 1
ATOM 777 N N . LEU A 1 98 ? 9.665 -3.908 -11.620 1.00 93.94 98 LEU A N 1
ATOM 778 C CA . LEU A 1 98 ? 9.174 -4.526 -10.376 1.00 93.94 98 LEU A CA 1
ATOM 779 C C . LEU A 1 98 ? 8.334 -5.805 -10.559 1.00 93.94 98 LEU A C 1
ATOM 781 O O . LEU A 1 98 ? 7.472 -6.108 -9.735 1.00 93.94 98 LEU A O 1
ATOM 785 N N . THR A 1 99 ? 8.596 -6.585 -11.607 1.00 94.50 99 THR A N 1
ATOM 786 C CA . THR A 1 99 ? 7.981 -7.908 -11.819 1.00 94.50 99 THR A CA 1
ATOM 787 C C . THR A 1 99 ? 8.952 -9.021 -11.431 1.00 94.50 99 THR A C 1
ATOM 789 O O . THR A 1 99 ? 10.114 -8.998 -11.835 1.00 94.50 99 THR A O 1
ATOM 792 N N . SER A 1 100 ? 8.498 -9.996 -10.641 1.00 91.75 100 SER A N 1
ATOM 793 C CA . SER A 1 100 ? 9.257 -11.209 -10.313 1.00 91.75 100 SER A CA 1
A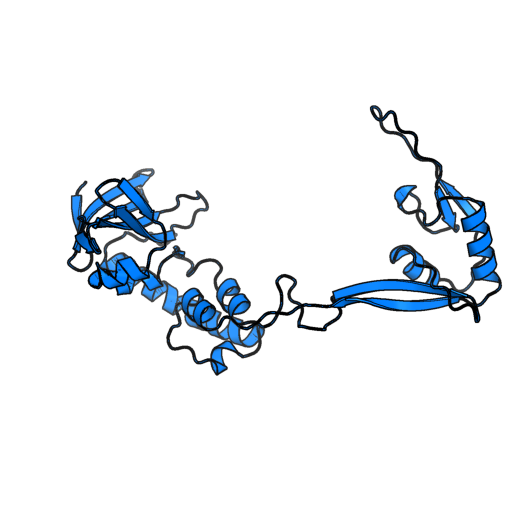TOM 794 C C . SER A 1 100 ? 8.732 -12.423 -11.083 1.00 91.75 100 SER A C 1
ATOM 796 O O . SER A 1 100 ? 7.774 -12.336 -11.854 1.00 91.75 100 SER A O 1
ATOM 798 N N . SER A 1 101 ? 9.332 -13.591 -10.846 1.00 87.88 101 SER A N 1
ATOM 799 C CA . SER A 1 101 ? 8.811 -14.878 -11.331 1.00 87.88 101 SER A CA 1
ATOM 800 C C . SER A 1 101 ? 7.390 -15.199 -10.853 1.00 87.88 101 SER A C 1
ATOM 802 O O . SER A 1 101 ? 6.736 -16.044 -11.454 1.00 87.88 101 SER A O 1
ATOM 804 N N .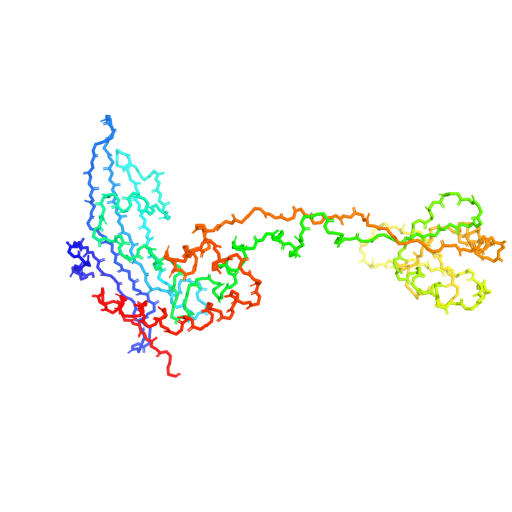 ASP A 1 102 ? 6.905 -14.518 -9.814 1.00 89.69 102 ASP A N 1
ATOM 805 C CA . ASP A 1 102 ? 5.554 -14.677 -9.268 1.00 89.69 102 ASP A CA 1
ATOM 806 C C . ASP A 1 102 ? 4.590 -13.602 -9.784 1.00 89.69 102 ASP A C 1
ATOM 808 O O . ASP A 1 102 ? 3.430 -13.567 -9.384 1.00 89.69 102 ASP A O 1
ATOM 812 N N . GLY A 1 103 ? 5.044 -12.725 -10.682 1.00 93.12 103 GLY A N 1
ATOM 813 C CA . GLY A 1 103 ? 4.262 -11.645 -11.279 1.00 93.12 103 GLY A CA 1
ATOM 814 C C . GLY A 1 103 ? 4.615 -10.251 -10.748 1.00 93.12 103 GLY A C 1
ATOM 815 O O . GLY A 1 103 ? 5.631 -10.067 -10.073 1.00 93.12 103 GLY A O 1
ATOM 816 N N . PRO A 1 104 ? 3.809 -9.232 -11.101 1.00 95.50 104 PRO A N 1
ATOM 817 C CA . PRO A 1 104 ? 4.055 -7.853 -10.688 1.00 95.50 104 PRO A CA 1
ATOM 818 C C . PRO A 1 104 ? 4.054 -7.681 -9.163 1.00 95.50 104 PRO A C 1
ATOM 820 O O . PRO A 1 104 ? 3.370 -8.404 -8.433 1.00 95.50 104 PRO A O 1
ATOM 823 N N . MET A 1 105 ? 4.785 -6.684 -8.666 1.00 92.19 105 MET A N 1
ATOM 824 C CA . MET A 1 105 ? 4.854 -6.383 -7.235 1.00 92.19 105 MET A CA 1
ATOM 825 C C . MET A 1 105 ? 3.458 -6.210 -6.607 1.00 92.19 105 MET A C 1
ATOM 827 O O . MET A 1 105 ? 2.652 -5.380 -7.035 1.00 92.19 105 MET A O 1
ATOM 831 N N . HIS A 1 106 ? 3.197 -6.991 -5.552 1.00 92.88 106 HIS A N 1
ATOM 832 C CA . HIS A 1 106 ? 1.918 -7.071 -4.833 1.00 92.88 106 HIS A CA 1
ATOM 833 C C . HIS A 1 106 ? 0.704 -7.411 -5.713 1.00 92.88 106 HIS A C 1
ATOM 835 O O . HIS A 1 106 ? -0.409 -6.962 -5.433 1.00 92.88 106 HIS A O 1
ATOM 841 N N . TYR A 1 107 ? 0.876 -8.208 -6.765 1.00 95.50 107 TYR A N 1
ATOM 842 C CA . TYR A 1 107 ? -0.238 -8.685 -7.583 1.00 95.50 107 TYR A CA 1
ATOM 843 C C . TYR A 1 107 ? -1.118 -9.704 -6.825 1.00 95.50 107 TYR A C 1
ATOM 845 O O . TYR A 1 107 ? -0.581 -10.581 -6.148 1.00 95.50 107 TYR A O 1
ATOM 853 N N . PRO A 1 108 ? -2.467 -9.639 -6.905 1.00 97.00 108 PRO A N 1
ATOM 854 C CA . PRO A 1 108 ? -3.307 -8.642 -7.588 1.00 97.00 108 PRO A CA 1
ATOM 855 C C . PRO A 1 108 ? -3.671 -7.418 -6.716 1.00 97.00 108 PRO A C 1
ATOM 857 O O . PRO A 1 108 ? -4.459 -6.572 -7.132 1.00 97.00 108 PRO A O 1
ATOM 860 N N . GLY A 1 109 ? -3.146 -7.325 -5.493 1.00 96.69 109 GLY A N 1
ATOM 861 C CA . GLY A 1 109 ? -3.497 -6.304 -4.502 1.00 96.69 109 GLY A CA 1
ATOM 862 C C . GLY A 1 109 ? -3.275 -4.861 -4.962 1.00 96.69 109 GLY A C 1
ATOM 863 O O . GLY A 1 109 ? -4.185 -4.047 -4.818 1.00 96.69 109 GLY A O 1
ATOM 864 N N . ASN A 1 110 ? -2.116 -4.550 -5.550 1.00 95.81 110 ASN A N 1
ATOM 865 C CA . ASN A 1 110 ? -1.807 -3.204 -6.050 1.00 95.81 110 ASN A CA 1
ATOM 866 C C . ASN A 1 110 ? -2.802 -2.730 -7.129 1.00 95.81 110 ASN A C 1
ATOM 868 O O . ASN A 1 110 ? -3.412 -1.677 -6.929 1.00 95.81 110 ASN A O 1
ATOM 872 N N . PRO A 1 111 ? -3.039 -3.492 -8.219 1.00 97.12 111 PRO A N 1
ATOM 873 C CA . PRO A 1 111 ? -4.076 -3.161 -9.197 1.00 97.12 111 PRO A CA 1
ATO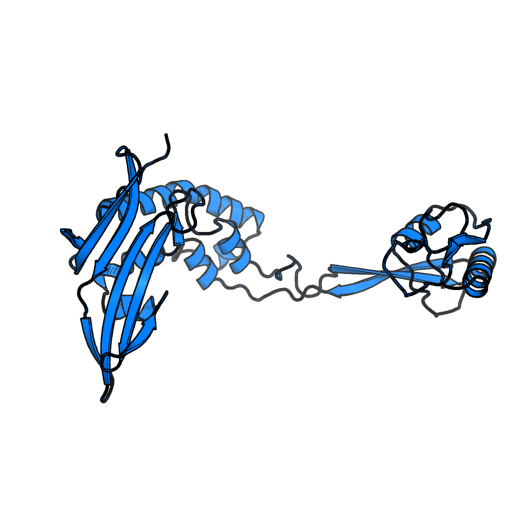M 874 C C . PRO A 1 111 ? -5.449 -2.895 -8.575 1.00 97.12 111 PRO A C 1
ATOM 876 O O . PRO A 1 111 ? -6.076 -1.878 -8.857 1.00 97.12 111 PRO A O 1
ATOM 879 N N . VAL A 1 112 ? -5.893 -3.781 -7.678 1.00 97.38 112 VAL A N 1
ATOM 880 C CA . VAL A 1 112 ? -7.203 -3.688 -7.017 1.00 97.38 112 VAL A CA 1
ATOM 881 C C . VAL A 1 112 ? -7.300 -2.451 -6.126 1.00 97.38 112 VAL A C 1
ATOM 883 O O . VAL A 1 112 ? -8.338 -1.791 -6.092 1.00 97.38 112 VAL A O 1
ATOM 886 N N . TYR A 1 113 ? -6.232 -2.127 -5.398 1.00 96.12 113 TYR A N 1
ATOM 887 C CA . TYR A 1 113 ? -6.176 -0.941 -4.550 1.00 96.12 113 TYR A CA 1
ATOM 888 C C . TYR A 1 113 ? -6.240 0.343 -5.381 1.00 96.12 113 TYR A C 1
ATOM 890 O O . TYR A 1 113 ? -7.054 1.219 -5.092 1.00 96.12 113 TYR A O 1
ATOM 898 N N . ARG A 1 114 ? -5.428 0.440 -6.442 1.00 96.56 114 ARG A N 1
ATOM 899 C CA . ARG A 1 114 ? -5.401 1.606 -7.339 1.00 96.56 114 ARG A CA 1
ATOM 900 C C . ARG A 1 114 ? -6.747 1.809 -8.031 1.00 96.56 114 ARG A C 1
ATOM 902 O O . ARG A 1 114 ? -7.260 2.927 -8.018 1.00 96.56 114 ARG A O 1
ATOM 909 N N . ALA A 1 115 ? -7.356 0.730 -8.523 1.00 97.31 115 ALA A N 1
ATOM 910 C CA . ALA A 1 115 ? -8.660 0.765 -9.178 1.00 97.31 115 ALA A CA 1
ATOM 911 C C . ALA A 1 115 ? -9.822 1.082 -8.223 1.00 97.31 115 ALA A C 1
ATOM 913 O O . ALA A 1 115 ? -10.847 1.600 -8.657 1.00 97.31 115 ALA A O 1
ATOM 914 N N . GLY A 1 116 ? -9.694 0.769 -6.931 1.00 96.19 116 GLY A N 1
ATOM 915 C CA . GLY A 1 116 ? -10.736 0.994 -5.933 1.00 96.19 116 GLY A CA 1
ATOM 916 C C . GLY A 1 116 ? -10.912 2.463 -5.534 1.00 96.19 116 GLY A C 1
ATOM 917 O O . GLY A 1 116 ? -9.988 3.267 -5.600 1.00 96.19 116 GLY A O 1
ATOM 918 N N . ASN A 1 117 ? -12.107 2.787 -5.038 1.00 95.81 117 ASN A N 1
ATOM 919 C CA . ASN A 1 117 ? -12.470 4.093 -4.467 1.00 95.81 117 ASN A CA 1
ATOM 920 C C . ASN A 1 117 ? -12.482 4.097 -2.923 1.00 95.81 117 ASN A C 1
ATOM 922 O O . ASN A 1 117 ? -13.118 4.938 -2.281 1.00 95.81 117 ASN A O 1
ATOM 926 N N . ARG A 1 118 ? -11.832 3.099 -2.318 1.00 93.19 118 ARG A N 1
ATOM 927 C CA . ARG A 1 118 ? -11.716 2.938 -0.868 1.00 93.19 118 ARG A CA 1
ATOM 928 C C . ARG A 1 118 ? -10.411 3.561 -0.389 1.00 93.19 118 ARG A C 1
ATOM 930 O O . ARG A 1 118 ? -9.398 3.426 -1.068 1.00 93.19 118 ARG A O 1
ATOM 937 N N . ASP A 1 119 ? -10.443 4.201 0.773 1.00 90.62 119 ASP A N 1
ATOM 938 C CA . ASP A 1 119 ? -9.244 4.757 1.404 1.00 90.62 119 ASP A CA 1
ATOM 939 C C . ASP A 1 119 ? -8.246 3.661 1.835 1.00 90.62 119 ASP A C 1
ATOM 941 O O . ASP A 1 119 ? -8.480 2.459 1.664 1.00 90.62 119 ASP A O 1
ATOM 945 N N . TYR A 1 120 ? -7.122 4.071 2.428 1.00 87.19 120 TYR A N 1
ATOM 946 C CA . TYR A 1 120 ? -6.084 3.159 2.923 1.00 87.19 120 TYR A CA 1
ATOM 947 C C . TYR A 1 120 ? -6.582 2.191 4.017 1.00 87.19 120 TYR A C 1
ATOM 949 O O . TYR A 1 120 ? -5.973 1.144 4.226 1.00 87.19 120 TYR A O 1
ATOM 957 N N . ASN A 1 121 ? -7.707 2.496 4.676 1.00 86.50 121 ASN A N 1
ATOM 958 C CA . ASN A 1 121 ? -8.374 1.624 5.647 1.00 86.50 121 ASN A CA 1
ATOM 959 C C . ASN A 1 121 ? -9.470 0.751 5.005 1.00 86.50 121 ASN A C 1
ATOM 961 O O . ASN A 1 121 ? -10.193 0.043 5.706 1.00 86.50 121 ASN A O 1
ATOM 965 N N . GLY A 1 122 ? -9.645 0.807 3.682 1.00 88.62 122 GLY A N 1
ATOM 966 C CA . GLY A 1 122 ? -10.669 0.055 2.964 1.00 88.62 122 GLY A CA 1
ATOM 967 C C . GLY A 1 122 ? -12.084 0.632 3.086 1.00 88.62 122 GLY A C 1
ATOM 968 O O . GLY A 1 122 ? -13.044 -0.056 2.721 1.00 88.62 122 GLY A O 1
ATOM 969 N N . SER A 1 123 ? -12.249 1.868 3.565 1.00 91.25 123 SER A N 1
ATOM 970 C CA . SER A 1 123 ? -13.555 2.514 3.750 1.00 91.25 123 SER A CA 1
ATOM 971 C C . SER A 1 123 ? -13.947 3.368 2.544 1.00 91.25 123 SER A C 1
ATOM 973 O O . SER A 1 123 ? -13.106 3.984 1.894 1.00 91.25 123 SER A O 1
ATOM 975 N N . LEU A 1 124 ? -15.244 3.401 2.233 1.00 94.38 124 LEU A N 1
ATOM 976 C CA . LEU A 1 124 ? -15.797 4.321 1.238 1.00 94.38 124 LEU A CA 1
ATOM 977 C C . LEU A 1 124 ? -16.005 5.705 1.855 1.00 94.38 124 LEU A C 1
ATOM 979 O O . LEU A 1 124 ? -16.218 5.825 3.066 1.00 94.38 124 LEU A O 1
ATOM 983 N N . LYS A 1 125 ? -16.007 6.733 1.003 1.00 95.31 125 LYS A N 1
ATOM 984 C CA . LYS A 1 125 ? -16.280 8.107 1.417 1.00 95.31 125 LYS A CA 1
ATOM 985 C C . LYS A 1 125 ? -17.619 8.201 2.148 1.00 95.31 125 LYS A C 1
ATOM 987 O O . LYS A 1 125 ? -18.642 7.758 1.632 1.00 95.31 125 LYS A O 1
ATOM 992 N N . GLY A 1 126 ? -17.603 8.778 3.346 1.00 94.94 126 GLY A N 1
ATOM 993 C CA . GLY A 1 126 ? -18.801 8.998 4.156 1.00 94.94 126 GLY A CA 1
ATOM 994 C C . GLY A 1 126 ? -19.336 7.757 4.876 1.00 94.94 126 GLY A C 1
ATOM 995 O O . GLY A 1 126 ? -20.338 7.865 5.576 1.00 94.94 126 GLY A O 1
ATOM 996 N N . VAL A 1 127 ? -18.689 6.592 4.764 1.00 94.12 127 VAL A N 1
ATOM 997 C CA . VAL A 1 127 ? -19.086 5.404 5.535 1.00 94.12 127 VAL A CA 1
ATOM 998 C C . VAL A 1 127 ? -18.459 5.468 6.931 1.00 94.12 127 VAL A C 1
ATOM 1000 O O . VAL A 1 127 ? -17.238 5.602 7.024 1.00 94.12 127 VAL A O 1
ATOM 1003 N N . PRO A 1 128 ? -19.241 5.360 8.022 1.00 94.50 128 PRO A N 1
ATOM 1004 C CA . PRO A 1 128 ? -18.701 5.268 9.375 1.00 94.50 128 PRO A CA 1
ATOM 1005 C C . PRO A 1 128 ? -17.659 4.153 9.520 1.00 94.50 128 PRO A C 1
ATOM 1007 O O . PRO A 1 128 ? -17.930 3.001 9.184 1.00 94.50 128 PRO A O 1
ATOM 1010 N N . ASN A 1 129 ? -16.483 4.480 10.059 1.00 92.25 129 ASN A N 1
ATOM 1011 C CA . ASN A 1 129 ? -15.412 3.507 10.311 1.00 92.25 129 ASN A CA 1
ATOM 1012 C C . ASN A 1 129 ? -14.875 3.528 11.751 1.00 92.25 129 ASN A C 1
ATOM 1014 O O . ASN A 1 129 ? -14.047 2.695 12.115 1.00 92.25 129 ASN A O 1
ATOM 1018 N N . ALA A 1 130 ? -15.352 4.456 12.580 1.00 91.81 130 ALA A N 1
ATOM 1019 C CA . ALA A 1 130 ? -15.119 4.456 14.015 1.00 91.81 130 ALA A CA 1
ATOM 1020 C C . ALA A 1 130 ? -16.391 4.882 14.745 1.00 91.81 130 ALA A C 1
ATOM 1022 O O . ALA A 1 130 ? -17.149 5.731 14.268 1.00 91.81 130 ALA A O 1
ATOM 1023 N N . TRP A 1 131 ? -16.595 4.292 15.916 1.00 93.69 131 TRP A N 1
ATOM 1024 C CA . TRP A 1 131 ? -17.801 4.456 16.711 1.00 93.69 131 TRP A CA 1
ATOM 1025 C C . TRP A 1 131 ? -17.427 4.840 18.135 1.00 93.69 131 TRP A C 1
ATOM 1027 O O . TRP A 1 131 ? -16.483 4.289 18.704 1.00 93.69 131 TRP A O 1
ATOM 1037 N N . ALA A 1 132 ? -18.177 5.775 18.707 1.00 94.06 132 ALA A N 1
ATOM 1038 C CA . ALA A 1 132 ? -18.186 6.018 20.139 1.00 94.06 132 ALA A CA 1
ATOM 1039 C C . ALA A 1 132 ? -19.482 5.492 20.744 1.00 94.06 132 ALA A C 1
ATOM 1041 O O . ALA A 1 132 ? -20.525 5.425 20.088 1.00 94.06 132 ALA A O 1
ATOM 1042 N N . TYR A 1 133 ? -19.373 5.140 22.018 1.00 94.81 133 TYR A N 1
ATOM 1043 C CA . TYR A 1 133 ? -20.461 4.634 22.827 1.00 94.81 133 TYR A CA 1
ATOM 1044 C C . TYR A 1 133 ? -20.627 5.572 24.011 1.00 94.81 133 TYR A C 1
ATOM 1046 O O . TYR A 1 133 ? -19.654 5.971 24.660 1.00 94.81 133 TYR A O 1
ATOM 1054 N N . ALA A 1 134 ? -21.865 5.956 24.255 1.00 95.62 134 ALA A N 1
ATOM 1055 C CA . ALA A 1 134 ? -22.234 6.800 25.367 1.00 95.62 134 ALA A CA 1
ATOM 1056 C C . ALA A 1 134 ? -23.582 6.346 25.912 1.00 95.62 134 ALA A C 1
ATOM 1058 O O . ALA A 1 134 ? -24.285 5.546 25.293 1.00 95.62 134 ALA A O 1
ATOM 1059 N N . LEU A 1 135 ? -23.945 6.888 27.062 1.00 95.81 135 LEU A N 1
ATOM 1060 C CA . LEU A 1 135 ? -25.301 6.793 27.568 1.00 95.81 135 LEU A CA 1
ATOM 1061 C C . LEU A 1 135 ? -25.775 8.138 28.100 1.00 95.81 135 LEU A C 1
ATOM 1063 O O . LEU A 1 135 ? -24.976 9.036 28.374 1.00 95.81 135 LEU A O 1
ATOM 1067 N N . THR A 1 136 ? -27.087 8.244 28.218 1.00 96.88 136 THR A N 1
ATOM 1068 C CA . THR A 1 136 ? -27.803 9.339 28.874 1.00 96.88 136 THR A CA 1
ATOM 1069 C C . THR A 1 136 ? -28.676 8.764 29.979 1.00 96.88 136 THR A C 1
ATOM 1071 O O . THR A 1 136 ? -28.954 7.564 29.983 1.00 96.88 136 THR A O 1
ATOM 1074 N N . PHE A 1 137 ? -29.079 9.610 30.920 1.00 96.19 137 PHE A N 1
ATOM 1075 C CA . PHE A 1 137 ? -29.901 9.230 32.063 1.00 96.19 137 PHE A CA 1
ATOM 1076 C C . PHE A 1 137 ? -31.194 10.052 32.048 1.00 96.19 137 PHE A C 1
ATOM 1078 O O . PHE A 1 137 ? -31.151 11.271 32.229 1.00 96.19 137 PHE A O 1
ATOM 1085 N N . GLY A 1 138 ? -32.332 9.391 31.827 1.00 92.81 138 GLY A N 1
ATOM 1086 C CA . GLY A 1 138 ? -33.644 10.025 31.721 1.00 92.81 138 GLY A CA 1
ATOM 1087 C C . GLY A 1 138 ? -33.659 11.095 30.630 1.00 92.81 138 GLY A C 1
ATOM 1088 O O . GLY A 1 138 ? -33.143 10.881 29.536 1.00 92.81 138 GLY A O 1
ATOM 1089 N N . ASP A 1 139 ? -34.190 12.272 30.957 1.00 92.69 139 ASP A N 1
ATOM 1090 C CA . ASP A 1 139 ? -34.273 13.409 30.030 1.00 92.69 139 ASP A CA 1
ATOM 1091 C C . ASP A 1 139 ? -32.985 14.257 29.970 1.00 92.69 139 ASP A C 1
ATOM 1093 O O . ASP A 1 139 ? -32.961 15.309 29.329 1.00 92.69 139 ASP A O 1
ATOM 1097 N N . ASN A 1 140 ? -31.902 13.851 30.648 1.00 92.56 140 ASN A N 1
ATOM 1098 C CA . ASN A 1 140 ? -30.648 14.602 30.629 1.00 92.56 140 ASN A CA 1
ATOM 1099 C C . ASN A 1 140 ? -29.916 14.404 29.284 1.00 92.56 140 ASN A C 1
ATOM 1101 O O . ASN A 1 140 ? -29.470 13.292 28.994 1.00 92.56 140 ASN A O 1
ATOM 1105 N N . PRO A 1 141 ? -29.700 15.468 28.484 1.00 91.81 141 PRO A N 1
ATOM 1106 C CA . PRO A 1 141 ? -29.087 15.350 27.161 1.00 91.81 141 PRO A CA 1
ATOM 1107 C C . PRO A 1 141 ? -27.563 15.136 27.192 1.00 91.81 141 PRO A C 1
ATOM 1109 O O . PRO A 1 141 ? -26.938 15.009 26.136 1.00 91.81 141 PRO A O 1
ATOM 1112 N N . ILE A 1 142 ? -26.927 15.144 28.369 1.00 94.62 142 ILE A N 1
ATOM 1113 C CA . ILE A 1 142 ? -25.473 14.999 28.493 1.00 94.62 142 ILE A CA 1
ATOM 1114 C C . ILE A 1 142 ? -25.055 13.556 28.185 1.00 94.62 142 ILE A C 1
ATOM 1116 O O . ILE A 1 142 ? -25.426 12.611 28.876 1.00 94.62 142 ILE A O 1
ATOM 1120 N N . LEU A 1 143 ? -24.206 13.401 27.165 1.00 94.69 143 LEU A N 1
ATOM 1121 C CA . LEU A 1 143 ? -23.615 12.118 26.793 1.00 94.69 143 LEU A CA 1
ATOM 1122 C C . LEU A 1 143 ? -22.452 11.756 27.721 1.00 94.69 143 LEU A C 1
ATOM 1124 O O . LEU A 1 143 ? -21.365 12.337 27.639 1.00 94.69 143 LEU A O 1
ATOM 1128 N N . HIS A 1 144 ? -22.644 10.719 28.529 1.00 94.62 144 HIS A N 1
ATOM 1129 C CA . HIS A 1 144 ? -21.588 10.102 29.323 1.00 94.62 144 HIS A CA 1
ATOM 1130 C C . HIS A 1 144 ? -20.787 9.135 28.443 1.00 94.62 144 HIS A C 1
ATOM 1132 O O . HIS A 1 144 ? -21.187 7.992 28.216 1.00 94.62 144 HIS A O 1
ATOM 1138 N N . LYS A 1 145 ? -19.663 9.614 27.894 1.00 94.06 145 LYS A N 1
ATOM 1139 C CA . LYS A 1 145 ? -18.772 8.824 27.027 1.00 94.06 145 LYS A CA 1
ATOM 1140 C C . LYS A 1 145 ? -17.952 7.847 27.863 1.00 94.06 145 LYS A C 1
ATOM 1142 O O . LYS A 1 145 ? -17.191 8.264 28.731 1.00 94.06 145 LYS A O 1
ATOM 1147 N N . LEU A 1 146 ? -18.068 6.559 27.561 1.00 92.00 146 LEU A N 1
ATOM 1148 C CA . LEU A 1 146 ? -17.408 5.483 28.300 1.00 92.00 146 LEU A CA 1
ATOM 1149 C C . LEU A 1 146 ? -16.753 4.491 27.335 1.00 92.00 146 LEU A C 1
ATOM 1151 O O . LEU A 1 146 ? -17.034 4.467 26.135 1.00 92.00 146 LEU A O 1
ATOM 1155 N N . LYS A 1 147 ? -15.848 3.656 27.854 1.00 91.50 147 LYS A N 1
ATOM 1156 C CA . LYS A 1 147 ? -15.197 2.611 27.051 1.00 91.50 147 LYS A CA 1
ATOM 1157 C C . LYS A 1 147 ? -16.243 1.610 26.548 1.00 91.50 147 LYS A C 1
ATOM 1159 O O . LYS A 1 147 ? -17.088 1.164 27.321 1.00 91.50 147 LYS A O 1
ATOM 1164 N N . TYR A 1 148 ? -16.113 1.179 25.289 1.00 92.88 148 TYR A N 1
ATOM 1165 C CA . TYR A 1 148 ? -17.024 0.210 24.660 1.00 92.88 148 TYR A CA 1
ATOM 1166 C C . TYR A 1 148 ? -17.252 -1.040 25.517 1.00 92.88 148 TYR A C 1
ATOM 1168 O O . TYR A 1 148 ? -18.394 -1.419 25.728 1.00 92.88 148 TYR A O 1
ATOM 1176 N N . LYS A 1 149 ? -16.184 -1.641 26.063 1.00 94.06 149 LYS A N 1
ATOM 1177 C CA . LYS A 1 149 ? -16.300 -2.847 26.900 1.00 94.06 149 LYS A CA 1
ATOM 1178 C C . LYS A 1 149 ? -17.221 -2.639 28.108 1.00 94.06 149 LYS A C 1
ATOM 1180 O O . LYS A 1 149 ? -17.966 -3.545 28.447 1.00 94.06 149 LYS A O 1
ATOM 1185 N N . PHE A 1 150 ? -17.177 -1.456 28.724 1.00 95.12 150 PH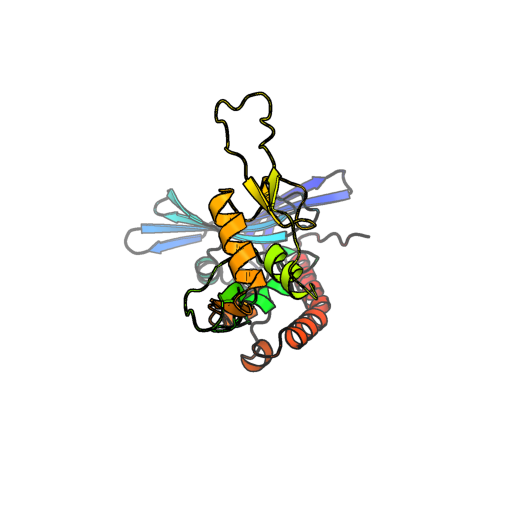E A N 1
ATOM 1186 C CA . PHE A 1 150 ? -18.003 -1.135 29.886 1.00 95.12 150 PHE A CA 1
ATOM 1187 C C . PHE A 1 150 ? -19.465 -0.938 29.501 1.00 95.12 150 PHE A C 1
ATOM 1189 O O . PHE A 1 150 ? -20.344 -1.517 30.125 1.00 95.12 150 PHE A O 1
ATOM 1196 N N . ILE A 1 151 ? -19.720 -0.196 28.419 1.00 94.81 151 ILE A N 1
ATOM 1197 C CA . ILE A 1 151 ? -21.075 -0.029 27.878 1.00 94.81 151 ILE A CA 1
ATOM 1198 C C . ILE A 1 151 ? -21.672 -1.378 27.460 1.00 94.81 151 ILE A C 1
ATOM 1200 O O . ILE A 1 151 ? -22.796 -1.687 27.836 1.00 94.81 151 ILE A O 1
ATOM 1204 N N . ALA A 1 152 ? -20.912 -2.196 26.730 1.00 94.69 152 ALA A N 1
ATOM 1205 C CA . ALA A 1 152 ? -21.360 -3.508 26.275 1.00 94.69 152 ALA A CA 1
ATOM 1206 C C . ALA A 1 152 ? -21.671 -4.453 27.444 1.00 94.69 152 ALA A C 1
ATOM 1208 O O . ALA A 1 152 ? -22.622 -5.221 27.361 1.00 94.69 152 ALA A O 1
ATOM 1209 N N . TRP A 1 153 ? -20.897 -4.382 28.533 1.00 95.50 153 TRP A N 1
ATOM 1210 C CA . TRP A 1 153 ? -21.194 -5.111 29.765 1.00 95.50 153 TRP A CA 1
ATOM 1211 C C . TRP A 1 153 ? -22.478 -4.598 30.429 1.00 95.50 153 TRP A C 1
ATOM 1213 O O . TRP A 1 153 ? -23.366 -5.396 30.702 1.00 95.50 153 TRP A O 1
ATOM 1223 N N . LEU A 1 154 ? -22.634 -3.280 30.600 1.00 95.75 154 LEU A N 1
ATOM 1224 C CA . LEU A 1 154 ? -23.842 -2.680 31.185 1.00 95.75 154 LEU A CA 1
ATOM 1225 C C . LEU A 1 154 ? -25.125 -3.042 30.421 1.00 95.75 154 LEU A C 1
ATOM 1227 O O . LEU A 1 154 ? -26.168 -3.242 31.036 1.00 95.75 154 LEU A O 1
ATOM 1231 N N . GLN A 1 155 ? -25.057 -3.143 29.091 1.00 94.88 155 GLN A N 1
ATOM 1232 C CA . GLN A 1 155 ? -26.192 -3.524 28.241 1.00 94.88 155 GLN A CA 1
ATOM 1233 C C . GLN A 1 155 ? -26.663 -4.973 28.443 1.00 94.88 155 GLN A C 1
ATOM 1235 O O . GLN A 1 155 ? -27.758 -5.311 28.003 1.00 94.88 155 GLN A O 1
ATOM 1240 N N . GLN A 1 156 ? -25.850 -5.829 29.068 1.00 94.75 156 GLN A N 1
ATOM 1241 C CA . GLN A 1 156 ? -26.188 -7.229 29.351 1.00 94.75 156 GLN A CA 1
ATOM 1242 C C . GLN A 1 156 ? -26.828 -7.423 30.731 1.00 94.75 156 GLN A C 1
ATOM 1244 O O . GLN A 1 156 ? -27.154 -8.550 31.089 1.00 94.75 156 GLN A O 1
ATOM 1249 N N . MET A 1 157 ? -26.946 -6.360 31.527 1.00 93.50 157 MET A N 1
ATOM 1250 C CA . MET A 1 157 ? -27.398 -6.447 32.911 1.00 93.50 157 MET A CA 1
ATOM 1251 C C . MET A 1 157 ? -28.911 -6.244 32.998 1.00 93.50 157 MET A C 1
ATOM 1253 O O . MET A 1 157 ? -29.438 -5.266 32.472 1.00 93.50 157 MET A O 1
ATOM 1257 N N . ASP A 1 158 ? -29.596 -7.141 33.710 1.00 90.06 158 ASP A N 1
ATOM 1258 C CA . ASP A 1 158 ? -31.045 -7.045 33.947 1.00 90.06 158 ASP A CA 1
ATOM 1259 C C . ASP A 1 158 ? -31.398 -5.993 35.014 1.00 90.06 158 ASP A C 1
ATOM 1261 O O . ASP A 1 158 ? -32.510 -5.467 35.051 1.00 90.06 158 ASP A O 1
ATOM 1265 N N . ASN A 1 159 ? -30.453 -5.697 35.908 1.00 91.50 159 ASN A N 1
ATOM 1266 C CA . ASN A 1 159 ? -30.550 -4.663 36.928 1.00 91.50 159 ASN A CA 1
ATOM 1267 C C . ASN A 1 159 ? -29.159 -4.082 37.223 1.00 91.50 159 ASN A C 1
ATOM 1269 O O . ASN A 1 159 ? -28.146 -4.578 36.731 1.00 91.50 159 ASN A O 1
ATOM 1273 N N . TYR A 1 160 ? -29.121 -3.024 38.027 1.00 94.19 160 TYR A N 1
ATOM 1274 C CA . TYR A 1 160 ? -27.903 -2.268 38.311 1.00 94.19 160 TYR A CA 1
ATOM 1275 C C . TYR A 1 160 ? -27.551 -2.256 39.803 1.00 94.19 160 TYR A C 1
ATOM 1277 O O . TYR A 1 160 ? -27.136 -1.231 40.345 1.00 94.19 160 TYR A O 1
ATOM 1285 N N . ASP A 1 161 ? -27.754 -3.385 40.483 1.00 94.06 161 ASP A N 1
ATOM 1286 C CA . ASP A 1 161 ? -27.367 -3.566 41.884 1.00 94.06 161 ASP A CA 1
ATOM 1287 C C . ASP A 1 161 ? -25.899 -4.008 41.978 1.00 94.06 161 ASP A C 1
ATOM 1289 O O . ASP A 1 161 ? -25.571 -5.195 41.977 1.00 94.06 161 ASP A O 1
ATOM 1293 N N . PHE A 1 162 ? -24.998 -3.026 41.970 1.00 95.19 162 PHE A N 1
ATOM 1294 C CA . PHE A 1 162 ? -23.556 -3.246 42.023 1.00 95.19 162 PHE A CA 1
ATOM 1295 C C . PHE A 1 162 ? -22.934 -2.540 43.220 1.00 95.19 162 PHE A C 1
ATOM 1297 O O . PHE A 1 162 ? -23.442 -1.537 43.712 1.00 95.19 162 PHE A O 1
ATOM 1304 N N . GLU A 1 163 ? -21.756 -3.004 43.617 1.00 94.94 163 GLU A N 1
ATOM 1305 C CA . GLU A 1 163 ? -20.889 -2.287 44.548 1.00 94.94 163 GLU A CA 1
ATOM 1306 C C . GLU A 1 163 ? -19.829 -1.485 43.786 1.00 94.94 163 GLU A C 1
ATOM 1308 O O . GLU A 1 163 ? -19.430 -1.854 42.682 1.00 94.94 163 GLU A O 1
ATOM 1313 N N . VAL A 1 164 ? -19.335 -0.394 44.372 1.00 96.50 164 VAL A N 1
ATOM 1314 C CA . VAL A 1 164 ? -18.169 0.319 43.831 1.00 96.50 164 VAL A CA 1
ATOM 1315 C C . VAL A 1 164 ? -16.900 -0.331 44.373 1.00 96.50 164 VAL A C 1
ATOM 1317 O O . VAL A 1 164 ? -16.702 -0.393 45.585 1.00 96.50 164 VAL A O 1
ATOM 1320 N N . ILE A 1 165 ? -16.029 -0.790 43.474 1.00 96.31 165 ILE A N 1
ATOM 1321 C CA . ILE A 1 165 ? -14.770 -1.460 43.813 1.00 96.31 165 ILE A CA 1
ATOM 1322 C C . ILE A 1 165 ? -13.595 -0.544 43.469 1.00 96.31 165 ILE A C 1
ATOM 1324 O O . ILE A 1 165 ? -13.510 -0.012 42.360 1.00 96.31 165 ILE A O 1
ATOM 1328 N N . GLN A 1 166 ? -12.668 -0.389 44.415 1.00 95.75 166 GLN A N 1
ATOM 1329 C CA . GLN A 1 166 ? -11.399 0.309 44.216 1.00 95.75 166 GLN A CA 1
ATOM 1330 C C . GLN A 1 166 ? -10.318 -0.665 43.737 1.00 95.75 166 GLN A C 1
ATOM 1332 O O . GLN A 1 166 ? -10.105 -1.717 44.336 1.00 95.75 166 GLN A O 1
ATOM 1337 N N . HIS A 1 167 ? -9.579 -0.271 42.705 1.00 93.81 167 HIS A N 1
ATOM 1338 C CA . HIS A 1 167 ? -8.346 -0.922 42.280 1.00 93.81 167 HIS A CA 1
ATOM 1339 C C . HIS A 1 167 ? -7.179 0.045 42.457 1.00 93.81 167 HIS A C 1
ATOM 1341 O O . HIS A 1 167 ? -7.201 1.162 41.935 1.00 93.81 167 HIS A O 1
ATOM 1347 N N . ASP A 1 168 ? -6.134 -0.400 43.149 1.00 92.00 168 ASP A N 1
ATOM 1348 C CA . ASP A 1 168 ? -4.897 0.361 43.308 1.00 92.00 168 ASP A CA 1
ATOM 1349 C C . ASP A 1 168 ? -3.932 0.094 42.147 1.00 92.00 168 ASP A C 1
ATOM 1351 O O . ASP A 1 168 ? -3.870 -1.008 41.592 1.00 92.00 168 ASP A O 1
ATOM 1355 N N . HIS A 1 169 ? -3.152 1.107 41.766 1.00 90.06 169 HIS A N 1
ATOM 1356 C CA . HIS A 1 169 ? -2.114 0.933 40.757 1.00 90.06 169 HIS A CA 1
ATOM 1357 C C . HIS A 1 169 ? -0.901 0.208 41.354 1.00 90.06 169 HIS A C 1
ATOM 1359 O O . HIS A 1 169 ? -0.230 0.723 42.253 1.00 90.06 169 HIS A O 1
ATOM 1365 N N . VAL A 1 170 ? -0.560 -0.962 40.810 1.00 85.44 170 VAL A N 1
ATOM 1366 C CA . VAL A 1 170 ? 0.678 -1.665 41.167 1.00 85.44 170 VAL A CA 1
ATOM 1367 C C . VAL A 1 170 ? 1.846 -1.017 40.422 1.00 85.44 170 VAL A C 1
ATOM 1369 O O . VAL A 1 170 ? 2.001 -1.177 39.212 1.00 85.44 170 VAL A O 1
ATOM 1372 N N . ASN A 1 171 ? 2.685 -0.269 41.140 1.00 79.31 171 ASN A N 1
ATOM 1373 C CA . ASN A 1 171 ? 3.875 0.340 40.547 1.00 79.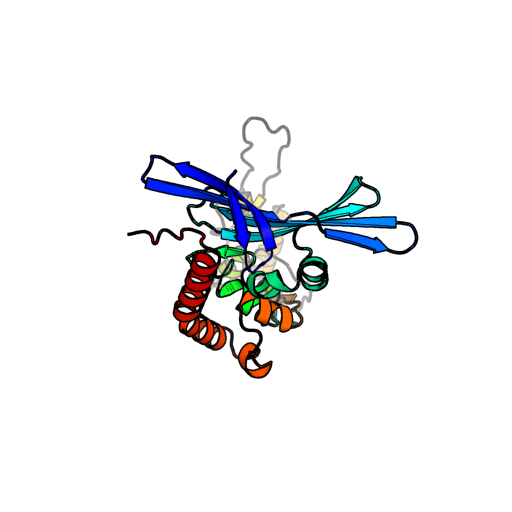31 171 ASN A CA 1
ATOM 1374 C C . ASN A 1 171 ? 4.927 -0.731 40.238 1.00 79.31 171 ASN A C 1
ATOM 1376 O O . ASN A 1 171 ? 5.294 -1.525 41.103 1.00 79.31 171 ASN A O 1
ATOM 1380 N N . THR A 1 172 ? 5.444 -0.724 39.010 1.00 76.44 172 THR A N 1
ATOM 1381 C CA . THR A 1 172 ? 6.575 -1.579 38.628 1.00 76.44 172 THR A CA 1
ATOM 1382 C C . THR A 1 172 ? 7.884 -0.922 39.079 1.00 76.44 172 THR A C 1
ATOM 1384 O O . THR A 1 172 ? 8.000 0.305 39.100 1.00 76.44 172 THR A O 1
ATOM 1387 N N . SER A 1 173 ? 8.884 -1.717 39.469 1.00 70.06 173 SER A N 1
ATOM 1388 C CA . SER A 1 173 ? 10.181 -1.204 39.925 1.00 70.06 173 SER A CA 1
ATOM 1389 C C . SER A 1 173 ? 10.840 -0.325 38.853 1.00 70.06 173 SER A C 1
ATOM 1391 O O . SER A 1 173 ? 11.098 -0.802 37.749 1.00 70.06 173 SER A O 1
ATOM 1393 N N . GLY A 1 174 ? 11.134 0.937 39.185 1.00 74.06 174 GLY A N 1
ATOM 1394 C CA . GLY A 1 174 ? 11.835 1.883 38.304 1.00 74.06 174 GLY A CA 1
ATOM 1395 C C . GLY A 1 174 ? 11.036 3.128 37.904 1.00 74.06 174 GLY A C 1
ATOM 1396 O O . GLY A 1 174 ? 11.619 4.066 37.368 1.00 74.06 174 GLY A O 1
ATOM 1397 N N . THR A 1 175 ? 9.734 3.196 38.199 1.00 70.69 175 THR A N 1
ATOM 1398 C CA . THR A 1 175 ? 8.920 4.397 37.943 1.00 70.69 175 THR A CA 1
ATOM 1399 C C . THR A 1 175 ? 8.711 5.217 39.217 1.00 70.69 175 THR A C 1
ATOM 1401 O O . THR A 1 175 ? 8.144 4.722 40.188 1.00 70.69 175 THR A O 1
ATOM 1404 N N . ALA A 1 176 ? 9.137 6.486 39.210 1.00 77.75 176 ALA A N 1
ATOM 1405 C CA . ALA A 1 176 ? 8.954 7.413 40.337 1.00 77.75 176 ALA A CA 1
ATOM 1406 C C . ALA A 1 176 ? 7.519 7.966 40.455 1.00 77.75 176 ALA A C 1
ATOM 1408 O O . ALA A 1 176 ? 7.129 8.469 41.509 1.00 77.75 176 ALA A O 1
ATOM 1409 N N . TYR A 1 177 ? 6.733 7.885 39.378 1.00 80.62 177 TYR A N 1
ATOM 1410 C CA . TYR A 1 177 ? 5.372 8.407 39.334 1.00 80.62 177 TYR A CA 1
ATOM 1411 C C . TYR A 1 177 ? 4.387 7.431 39.990 1.00 80.62 177 TYR A C 1
ATOM 1413 O O . TYR A 1 177 ? 4.338 6.258 39.622 1.00 80.62 177 TYR A O 1
ATOM 1421 N N . LYS A 1 178 ? 3.595 7.922 40.950 1.00 82.38 178 LYS A N 1
ATOM 1422 C CA . LYS A 1 178 ? 2.539 7.153 41.621 1.00 82.38 178 LYS A CA 1
ATOM 1423 C C . LYS A 1 178 ? 1.186 7.534 41.032 1.00 82.38 178 LYS A C 1
ATOM 1425 O O . LYS A 1 178 ? 0.730 8.658 41.225 1.00 82.38 178 LYS A O 1
ATOM 1430 N N . PHE A 1 179 ? 0.551 6.598 40.338 1.00 88.75 179 PHE A N 1
ATOM 1431 C CA . PHE A 1 179 ? -0.826 6.770 39.887 1.00 88.75 179 PHE A CA 1
ATOM 1432 C C . PHE A 1 179 ? -1.804 6.587 41.057 1.00 88.75 179 PHE A C 1
ATOM 1434 O O . PHE A 1 179 ? -1.563 5.770 41.947 1.00 88.75 179 PHE A O 1
ATOM 1441 N N . GLY A 1 180 ? -2.893 7.360 41.055 1.00 91.81 180 GLY A N 1
ATOM 1442 C CA . GLY A 1 180 ? -3.991 7.200 42.013 1.00 91.81 180 GLY A CA 1
ATOM 1443 C C . GLY A 1 180 ? -4.804 5.921 41.769 1.00 91.81 180 GLY A C 1
ATOM 1444 O O . GLY A 1 180 ? -4.638 5.275 40.727 1.00 91.81 180 GLY A O 1
ATOM 1445 N N . PRO A 1 181 ? -5.681 5.535 42.710 1.00 94.81 181 PRO A N 1
ATOM 1446 C CA . PRO A 1 181 ? -6.597 4.422 42.503 1.00 94.81 181 PRO A CA 1
ATOM 1447 C C . PRO A 1 181 ? -7.592 4.729 41.379 1.00 94.81 181 PRO A C 1
ATOM 1449 O O . PRO A 1 181 ? -7.838 5.886 41.043 1.00 94.81 181 PRO A O 1
ATOM 1452 N N . LYS A 1 182 ? -8.175 3.678 40.811 1.00 96.12 182 LYS A N 1
ATOM 1453 C CA . LYS A 1 182 ? -9.312 3.775 39.893 1.00 96.12 182 LYS A CA 1
ATOM 1454 C C . LYS A 1 182 ? -10.460 2.919 40.403 1.00 96.12 182 LYS A C 1
ATOM 1456 O O . LYS A 1 182 ? -10.240 1.939 41.110 1.00 96.12 182 LYS A O 1
ATOM 1461 N N . PHE A 1 183 ? -11.676 3.272 40.015 1.00 96.50 183 PHE A N 1
ATOM 1462 C CA . PHE A 1 183 ? -12.900 2.678 40.537 1.00 96.50 183 PHE A CA 1
ATOM 1463 C C . PHE A 1 183 ? -13.720 2.046 39.414 1.00 96.50 183 PHE A C 1
ATOM 1465 O O . PHE A 1 183 ? -13.743 2.536 38.280 1.00 96.50 183 PHE A O 1
ATOM 1472 N N . THR A 1 184 ? -14.387 0.945 39.736 1.00 96.56 184 THR A N 1
ATOM 1473 C CA . THR A 1 184 ? -15.270 0.207 38.830 1.00 96.56 184 THR A CA 1
ATOM 1474 C C . THR A 1 184 ? -16.553 -0.214 39.541 1.00 96.56 184 THR A C 1
ATOM 1476 O O . THR A 1 184 ? -16.676 -0.047 40.755 1.00 96.56 184 THR A O 1
ATOM 1479 N N . LEU A 1 185 ? -17.515 -0.734 38.781 1.00 96.06 185 LEU A N 1
ATOM 1480 C CA . LEU A 1 185 ? -18.714 -1.367 39.324 1.00 96.06 185 LEU A CA 1
ATOM 1481 C C . LEU A 1 185 ? -18.473 -2.873 39.464 1.00 96.06 185 LEU A C 1
ATOM 1483 O O . LEU A 1 185 ? -17.783 -3.476 38.638 1.00 96.06 185 LEU A O 1
ATOM 1487 N N . GLY A 1 186 ? -19.037 -3.469 40.513 1.00 89.25 186 GLY A N 1
ATOM 1488 C CA . GLY A 1 186 ? -18.923 -4.887 40.822 1.00 89.25 186 GLY A CA 1
ATOM 1489 C C . GLY A 1 186 ? -19.209 -5.756 39.602 1.00 89.25 186 GLY A C 1
ATOM 1490 O O . GLY A 1 186 ? -20.167 -5.516 38.876 1.00 89.25 186 GLY A O 1
ATOM 1491 N N . ALA A 1 187 ? -18.348 -6.751 39.380 1.00 85.25 187 ALA A N 1
ATOM 1492 C CA . ALA A 1 187 ? -18.343 -7.650 38.222 1.00 85.25 187 ALA A CA 1
ATOM 1493 C C . ALA A 1 187 ? -17.857 -7.068 36.873 1.00 85.25 187 ALA A C 1
ATOM 1495 O O . ALA A 1 187 ? -17.807 -7.823 35.898 1.00 85.25 187 ALA A O 1
ATOM 1496 N N . PHE A 1 188 ? -17.411 -5.805 36.796 1.00 91.56 188 PHE A N 1
ATOM 1497 C CA . PHE A 1 188 ? -16.745 -5.270 35.601 1.00 91.56 188 PHE A CA 1
ATOM 1498 C C . PHE A 1 188 ? -15.263 -4.954 35.807 1.00 91.56 188 PHE A C 1
ATOM 1500 O O . PHE A 1 188 ? -14.929 -4.004 36.511 1.00 91.56 188 PHE A O 1
ATOM 1507 N N . GLY A 1 189 ? -14.399 -5.654 35.063 1.00 83.69 189 GLY A N 1
ATOM 1508 C CA . GLY A 1 189 ? -12.959 -5.389 34.995 1.00 83.69 189 GLY A CA 1
ATOM 1509 C C . GLY A 1 189 ? -12.232 -5.705 36.304 1.00 83.69 189 GLY A C 1
ATOM 1510 O O . GLY A 1 189 ? -12.631 -5.275 37.377 1.00 83.69 189 GLY A O 1
ATOM 1511 N N . ASP A 1 190 ? -11.136 -6.453 36.232 1.00 88.19 190 ASP A N 1
ATOM 1512 C CA . ASP A 1 190 ? -10.330 -6.824 37.407 1.00 88.19 190 ASP A CA 1
ATOM 1513 C C . ASP A 1 190 ? -9.006 -6.042 37.493 1.00 88.19 190 ASP A C 1
ATOM 1515 O O . ASP A 1 190 ? -8.237 -6.183 38.448 1.00 88.19 190 ASP A O 1
ATOM 1519 N N . LYS A 1 191 ? -8.736 -5.187 36.500 1.00 91.25 191 LYS A N 1
ATOM 1520 C CA . LYS A 1 191 ? -7.475 -4.453 36.342 1.00 91.25 191 LYS A CA 1
ATOM 1521 C C . LYS A 1 191 ? -7.675 -2.950 36.436 1.00 91.25 191 LYS A C 1
ATOM 1523 O O . LYS A 1 191 ? -8.540 -2.380 35.777 1.00 91.25 191 LYS A O 1
ATOM 1528 N N . TRP A 1 192 ? -6.734 -2.289 37.115 1.00 93.12 192 TRP A N 1
ATOM 1529 C CA . TRP A 1 192 ? -6.690 -0.831 37.281 1.00 93.12 192 TRP A CA 1
ATOM 1530 C C . TRP A 1 192 ? -6.939 -0.051 35.977 1.00 93.12 192 TRP A C 1
ATOM 1532 O O . TRP A 1 192 ? -7.764 0.851 35.941 1.00 93.12 192 TRP A O 1
ATOM 1542 N N . HIS A 1 193 ? -6.281 -0.407 34.869 1.00 90.69 193 HIS A N 1
ATOM 1543 C CA . HIS A 1 193 ? -6.404 0.337 33.605 1.00 90.69 193 HIS A CA 1
ATOM 1544 C C . HIS A 1 193 ? -7.732 0.107 32.861 1.00 90.69 193 HIS A C 1
ATOM 1546 O O . HIS A 1 193 ? -8.031 0.817 31.893 1.00 90.69 193 HIS A O 1
ATOM 1552 N N . GLU A 1 194 ? -8.527 -0.878 33.274 1.00 92.50 194 GLU A N 1
ATOM 1553 C CA . GLU A 1 194 ? -9.843 -1.162 32.701 1.00 92.50 194 GLU A CA 1
ATOM 1554 C C . GLU A 1 194 ? -10.940 -0.341 33.384 1.00 92.50 194 GLU A C 1
ATOM 1556 O O . GLU A 1 194 ? -11.870 0.082 32.693 1.00 92.50 194 GLU A O 1
ATOM 1561 N N . CYS A 1 195 ? -10.757 -0.019 34.670 1.00 94.12 195 CYS A N 1
ATOM 1562 C CA . CYS A 1 195 ? -11.675 0.769 35.486 1.00 94.12 195 CYS A CA 1
ATOM 1563 C C . CYS A 1 195 ? -12.121 2.075 34.786 1.00 94.12 195 CYS A C 1
ATOM 1565 O O . CYS A 1 195 ? -11.274 2.819 34.262 1.00 94.12 195 CYS A O 1
ATOM 1567 N N . PRO A 1 196 ? -13.437 2.353 34.739 1.00 94.50 196 PRO A N 1
ATOM 1568 C CA . PRO A 1 196 ? -13.994 3.506 34.033 1.00 94.50 196 PRO A CA 1
ATOM 1569 C C . PRO A 1 196 ? -13.909 4.831 34.804 1.00 94.50 196 PRO A C 1
ATOM 1571 O O . PRO A 1 196 ? -14.015 5.874 34.162 1.00 94.50 196 PRO A O 1
ATOM 1574 N N . PHE A 1 197 ? -13.700 4.814 36.126 1.00 95.94 197 PHE A N 1
ATOM 1575 C CA . PHE A 1 197 ? -13.739 6.018 36.963 1.00 95.94 197 PHE A CA 1
ATOM 1576 C C . PHE A 1 197 ? -12.404 6.286 37.663 1.00 95.94 197 PHE A C 1
ATOM 1578 O O . PHE A 1 197 ? -11.716 5.360 38.095 1.00 95.94 197 PHE A O 1
ATOM 1585 N N . ASP A 1 198 ? -12.059 7.565 37.810 1.00 95.31 198 ASP A N 1
ATOM 1586 C CA . ASP A 1 198 ? -10.849 8.022 38.509 1.00 95.31 198 ASP A CA 1
ATOM 1587 C C . ASP A 1 198 ? -11.126 8.455 39.963 1.00 95.31 198 ASP A C 1
ATOM 1589 O O . ASP A 1 198 ? -10.191 8.715 40.719 1.00 95.31 198 ASP A O 1
ATOM 1593 N N . SER A 1 199 ? -12.397 8.517 40.380 1.00 96.50 199 SER A N 1
ATOM 1594 C CA . SER A 1 199 ? -12.789 8.860 41.749 1.00 96.50 199 SER A CA 1
ATOM 1595 C C . SER A 1 199 ? -13.963 8.015 42.258 1.00 96.50 199 SER A C 1
ATOM 1597 O O . SER A 1 199 ? -14.839 7.605 41.492 1.00 96.50 199 SER A O 1
ATOM 1599 N N . ASP A 1 200 ? -13.983 7.776 43.571 1.00 96.81 200 ASP A N 1
ATOM 1600 C CA . ASP A 1 200 ? -15.074 7.085 44.270 1.00 96.81 200 ASP A CA 1
ATOM 1601 C C . ASP A 1 200 ? -16.403 7.843 44.133 1.00 96.81 200 ASP A C 1
ATOM 1603 O O . ASP A 1 200 ? -17.456 7.241 43.926 1.00 96.81 200 ASP A O 1
ATOM 1607 N N . LEU A 1 201 ? -16.346 9.178 44.191 1.00 97.25 201 LEU A N 1
ATOM 1608 C CA . LEU A 1 201 ? -17.518 10.036 44.053 1.00 97.25 201 LEU A CA 1
ATOM 1609 C C . LEU A 1 201 ? -18.159 9.894 42.668 1.00 97.25 201 LEU A C 1
ATOM 1611 O O . LEU A 1 201 ? -19.373 9.719 42.590 1.00 97.25 201 LEU A O 1
ATOM 1615 N N . ASP A 1 202 ? -17.361 9.919 41.596 1.00 96.19 202 ASP A N 1
ATOM 1616 C CA . ASP A 1 202 ? -17.874 9.759 40.231 1.00 96.19 202 ASP A CA 1
ATOM 1617 C C . ASP A 1 202 ? -18.489 8.373 40.030 1.00 96.19 202 ASP A C 1
ATOM 1619 O O . ASP A 1 202 ? -19.573 8.259 39.460 1.00 96.19 202 ASP A O 1
ATOM 1623 N N . ALA A 1 203 ? -17.837 7.322 40.540 1.00 96.56 203 ALA A N 1
ATOM 1624 C CA . ALA A 1 203 ? -18.342 5.954 40.449 1.00 96.56 203 ALA A CA 1
ATOM 1625 C C . ALA A 1 203 ? -19.685 5.787 41.181 1.00 96.56 203 ALA A C 1
ATOM 1627 O O . ALA A 1 203 ? -20.626 5.222 40.623 1.00 96.56 203 ALA A O 1
ATOM 1628 N N . LYS A 1 204 ? -19.804 6.326 42.402 1.00 97.62 204 LYS A N 1
ATOM 1629 C CA . LYS A 1 204 ? -21.045 6.287 43.193 1.00 97.62 204 LYS A CA 1
ATOM 1630 C C . LYS A 1 204 ? -22.157 7.121 42.569 1.00 97.62 204 LYS A C 1
ATOM 1632 O O . LYS A 1 204 ? -23.291 6.656 42.498 1.00 97.62 204 LYS A O 1
ATOM 1637 N N . ALA A 1 205 ? -21.848 8.327 42.094 1.00 96.56 205 ALA A N 1
ATOM 1638 C CA . ALA A 1 205 ? -22.823 9.181 41.420 1.00 96.56 205 ALA A CA 1
ATOM 1639 C C . ALA A 1 205 ? -23.326 8.538 40.120 1.00 96.56 205 ALA A C 1
ATOM 1641 O O . ALA A 1 205 ? -24.523 8.567 39.832 1.00 96.56 205 ALA A O 1
ATOM 1642 N N . PHE A 1 206 ? -22.426 7.910 39.361 1.00 96.56 206 PHE A N 1
ATOM 1643 C CA . PHE A 1 206 ? -22.782 7.175 38.157 1.00 96.56 206 PHE A CA 1
ATOM 1644 C C . PHE A 1 206 ? -23.665 5.961 38.467 1.00 96.56 206 PHE A C 1
ATOM 1646 O O . PHE A 1 206 ? -24.691 5.784 37.815 1.00 96.56 206 PHE A O 1
ATOM 1653 N N . LEU A 1 207 ? -23.307 5.151 39.469 1.00 96.62 207 LEU A N 1
ATOM 1654 C CA . LEU A 1 207 ? -24.115 4.008 39.903 1.00 96.62 207 LEU A CA 1
ATOM 1655 C C . LEU A 1 207 ? -25.511 4.449 40.363 1.00 96.62 207 LEU A C 1
ATOM 1657 O O . LEU A 1 207 ? -26.505 3.853 39.958 1.00 96.62 207 LEU A O 1
ATOM 1661 N N . TYR A 1 208 ? -25.594 5.533 41.135 1.00 96.50 208 TYR A N 1
ATOM 1662 C CA . TYR A 1 208 ? -26.869 6.115 41.546 1.00 96.50 208 TYR A CA 1
ATOM 1663 C C . TYR A 1 208 ? -27.723 6.507 40.329 1.00 96.50 208 TYR A C 1
ATOM 1665 O O . TYR A 1 208 ? -28.892 6.136 40.236 1.00 96.50 208 TYR A O 1
ATOM 1673 N N . ALA A 1 209 ? -27.147 7.203 39.344 1.00 96.25 209 ALA A N 1
ATOM 1674 C CA . ALA A 1 209 ? -27.868 7.556 38.120 1.00 96.25 209 ALA A CA 1
ATOM 1675 C C . ALA A 1 209 ? -28.323 6.311 37.335 1.00 96.25 209 ALA A C 1
ATOM 1677 O O . ALA A 1 209 ? -29.444 6.267 36.831 1.00 96.25 209 ALA A O 1
ATOM 1678 N N . LEU A 1 210 ? -27.489 5.273 37.288 1.00 95.44 210 LEU A N 1
ATOM 1679 C CA . LEU A 1 210 ? -27.802 4.000 36.645 1.00 95.44 210 LEU A CA 1
ATOM 1680 C C . LEU A 1 210 ? -29.006 3.303 37.301 1.00 95.44 210 LEU A C 1
ATOM 1682 O O . LEU A 1 210 ? -29.882 2.806 36.597 1.00 95.44 210 LEU A O 1
ATOM 1686 N N . GLN A 1 211 ? -29.095 3.342 38.632 1.00 95.38 211 GLN A N 1
ATOM 1687 C CA . GLN A 1 211 ? -30.185 2.749 39.412 1.00 95.38 211 GLN A CA 1
ATOM 1688 C C . GLN A 1 211 ? -31.492 3.555 39.356 1.00 95.38 211 GLN A C 1
ATOM 1690 O O . GLN A 1 211 ? -32.575 2.975 39.429 1.00 95.38 211 GLN A O 1
ATOM 1695 N N . HIS A 1 212 ? -31.410 4.883 39.230 1.00 95.88 212 HIS A N 1
ATOM 1696 C CA . HIS A 1 212 ? -32.564 5.768 39.433 1.00 95.88 212 HIS A CA 1
ATOM 1697 C C . HIS A 1 212 ? -33.057 6.498 38.180 1.00 95.88 212 HIS A C 1
ATOM 1699 O O . HIS A 1 212 ? -34.176 7.011 38.182 1.00 95.88 212 HIS A O 1
ATOM 1705 N N . CYS A 1 213 ? -32.259 6.571 37.115 1.00 93.00 213 CYS A N 1
ATOM 1706 C CA . CYS A 1 213 ? -32.513 7.482 36.001 1.00 93.00 213 CYS A CA 1
ATOM 1707 C C . CYS A 1 213 ? -32.538 6.788 34.632 1.00 93.00 213 CYS A C 1
ATOM 1709 O O . CYS A 1 213 ? -32.098 7.398 33.672 1.00 93.00 213 CYS A O 1
ATOM 1711 N N . GLN A 1 214 ? -33.033 5.546 34.534 1.00 90.31 214 GLN A N 1
ATOM 1712 C CA . GLN A 1 214 ? -33.282 4.799 33.278 1.00 90.31 214 GLN A CA 1
ATOM 1713 C C . GLN A 1 214 ? -32.272 5.095 32.141 1.00 90.31 214 GLN A C 1
ATOM 1715 O O . GLN A 1 214 ? -32.499 5.992 31.320 1.00 90.31 214 GLN A O 1
ATOM 1720 N N . PRO A 1 215 ? -31.144 4.368 32.071 1.00 95.31 215 PRO A N 1
ATOM 1721 C CA . PRO A 1 215 ? -30.105 4.654 31.091 1.00 95.31 215 PRO A CA 1
ATOM 1722 C C . PRO A 1 215 ? -30.575 4.390 29.655 1.00 95.31 215 PRO A C 1
ATOM 1724 O O . PRO A 1 215 ? -31.153 3.348 29.354 1.00 95.31 215 PRO A O 1
ATOM 1727 N N . THR A 1 216 ? -30.239 5.300 28.742 1.00 96.06 216 THR A N 1
ATOM 1728 C CA . THR A 1 216 ? -30.384 5.095 27.294 1.00 96.06 216 THR A CA 1
ATOM 1729 C C . THR A 1 216 ? -29.008 5.024 26.652 1.00 96.06 216 THR A C 1
ATOM 1731 O O . THR A 1 216 ? -28.225 5.971 26.745 1.00 96.06 216 THR A O 1
ATOM 1734 N N . PHE A 1 217 ? -28.710 3.904 25.993 1.00 95.69 217 PHE A N 1
ATOM 1735 C CA . PHE A 1 217 ? -27.427 3.659 25.339 1.00 95.69 217 PHE A CA 1
ATOM 1736 C C . PHE A 1 217 ? -27.433 4.163 23.898 1.00 95.69 217 PHE A C 1
ATOM 1738 O O . PHE A 1 217 ? -28.297 3.798 23.103 1.00 95.69 217 PHE A O 1
ATOM 1745 N N . THR A 1 218 ? -26.416 4.943 23.547 1.00 95.06 218 THR A N 1
ATOM 1746 C CA . THR A 1 218 ? -26.290 5.579 22.237 1.00 95.06 218 THR A CA 1
ATOM 1747 C C . THR A 1 218 ? -24.958 5.214 21.598 1.00 95.06 218 THR A C 1
ATOM 1749 O O . THR A 1 218 ? -23.886 5.403 22.181 1.00 95.06 218 THR A O 1
ATOM 1752 N N . GLN A 1 219 ? -25.025 4.741 20.356 1.00 95.00 219 GLN A N 1
ATOM 1753 C CA . GLN A 1 219 ? -23.875 4.547 19.480 1.00 95.00 219 GLN A CA 1
ATOM 1754 C C . GLN A 1 219 ? -23.904 5.611 18.381 1.00 95.00 219 GLN A C 1
ATOM 1756 O O . GLN A 1 219 ? -24.931 5.813 17.737 1.00 95.00 219 GLN A O 1
ATOM 1761 N N . TYR A 1 220 ? -22.774 6.276 18.139 1.00 94.19 220 TYR A N 1
ATOM 1762 C CA . TYR A 1 220 ? -22.667 7.268 17.070 1.00 94.19 220 TYR A CA 1
ATOM 1763 C C . TYR A 1 220 ? -21.293 7.234 16.399 1.00 94.19 220 TYR A C 1
ATOM 1765 O O . TYR A 1 220 ? -20.276 6.891 17.010 1.00 94.19 220 TYR A O 1
ATOM 1773 N N . ALA A 1 221 ? -21.271 7.562 15.110 1.00 95.62 221 ALA A N 1
ATOM 1774 C CA . ALA A 1 221 ? -20.057 7.558 14.311 1.00 95.62 221 ALA A CA 1
ATOM 1775 C C . ALA A 1 221 ? -19.160 8.750 14.678 1.00 95.62 221 ALA A C 1
ATOM 1777 O O . ALA A 1 221 ? -19.618 9.892 14.732 1.00 95.62 221 ALA A O 1
ATOM 1778 N N . THR A 1 222 ? -17.875 8.490 14.922 1.00 94.62 222 THR A N 1
ATOM 1779 C CA . THR A 1 222 ? -16.867 9.521 15.240 1.00 94.62 222 THR A CA 1
ATOM 1780 C C . THR A 1 222 ? -15.899 9.784 14.104 1.00 94.62 222 THR A C 1
ATOM 1782 O O . THR A 1 222 ? -15.253 10.830 14.077 1.00 94.62 222 THR A O 1
ATOM 1785 N N . ARG A 1 223 ? -15.792 8.845 13.166 1.00 94.19 223 ARG A N 1
ATOM 1786 C CA . ARG A 1 223 ? -14.975 8.989 11.969 1.00 94.19 223 ARG A CA 1
ATOM 1787 C C . ARG A 1 223 ? -15.655 8.303 10.801 1.00 94.19 223 ARG A C 1
ATOM 1789 O O . ARG A 1 223 ? -16.272 7.246 10.950 1.00 94.19 223 ARG A O 1
ATOM 1796 N N . TYR A 1 224 ? -15.502 8.925 9.647 1.00 95.44 224 TYR A N 1
ATOM 1797 C CA . TYR A 1 224 ? -16.034 8.468 8.379 1.00 95.44 224 TYR A CA 1
ATOM 1798 C C . TYR A 1 224 ? -14.862 8.204 7.438 1.00 95.44 224 TYR A C 1
ATOM 1800 O O . TYR A 1 224 ? -13.823 8.856 7.546 1.00 95.44 224 TYR A O 1
ATOM 1808 N N . GLY A 1 225 ? -15.014 7.227 6.551 1.00 95.38 225 GLY A N 1
ATOM 1809 C CA . GLY A 1 225 ? -14.048 6.977 5.493 1.00 95.38 225 GLY A CA 1
ATOM 1810 C C . GLY A 1 225 ? -13.922 8.194 4.589 1.00 95.38 225 GLY A C 1
ATOM 1811 O O . GLY A 1 225 ? -14.913 8.871 4.300 1.00 95.38 225 GLY A O 1
ATOM 1812 N N . GLU A 1 226 ? -12.707 8.461 4.134 1.00 95.00 226 GLU A N 1
ATOM 1813 C CA . GLU A 1 226 ? -12.445 9.529 3.164 1.00 95.00 226 GLU A CA 1
ATOM 1814 C C . GLU A 1 226 ? -12.703 9.030 1.738 1.00 95.00 226 GLU A C 1
ATOM 1816 O O . GLU A 1 226 ? -13.065 9.806 0.852 1.00 95.00 226 GLU A O 1
ATOM 1821 N N . GLY A 1 227 ? -12.606 7.709 1.541 1.00 94.31 227 GLY A N 1
ATOM 1822 C CA . GLY A 1 227 ? -12.499 7.120 0.215 1.00 94.31 227 GLY A CA 1
ATOM 1823 C C . GLY A 1 227 ? -11.232 7.600 -0.493 1.00 94.31 227 GLY A C 1
ATOM 1824 O O . GLY A 1 227 ? -10.350 8.213 0.104 1.00 94.31 227 GLY A O 1
ATOM 1825 N N . LYS A 1 228 ? -11.143 7.313 -1.785 1.00 95.31 228 LYS A N 1
ATOM 1826 C CA . LYS A 1 228 ? -10.160 7.938 -2.672 1.00 95.31 228 LYS A CA 1
ATOM 1827 C C . LYS A 1 228 ? -10.693 7.965 -4.094 1.00 95.31 228 LYS A C 1
ATOM 1829 O O . LYS A 1 228 ? -11.600 7.196 -4.427 1.00 95.31 228 LYS A O 1
ATOM 1834 N N . ASP A 1 229 ? -10.085 8.793 -4.927 1.00 95.94 229 ASP A N 1
ATOM 1835 C CA . ASP A 1 229 ? -10.323 8.737 -6.361 1.00 95.94 229 ASP A CA 1
ATOM 1836 C C . ASP A 1 229 ? -9.676 7.479 -6.958 1.00 95.94 229 ASP A C 1
ATOM 1838 O O . ASP A 1 229 ? -8.662 6.956 -6.471 1.00 95.94 229 ASP A O 1
ATOM 1842 N N . ARG A 1 230 ? -10.310 6.943 -8.002 1.00 96.25 230 ARG A N 1
ATOM 1843 C CA . ARG A 1 230 ? -9.780 5.780 -8.712 1.00 96.25 230 ARG A CA 1
ATOM 1844 C C . ARG A 1 230 ? -8.567 6.213 -9.527 1.00 96.25 230 ARG A C 1
ATOM 1846 O O . ARG A 1 230 ? -8.617 7.194 -10.256 1.00 96.25 230 ARG A O 1
ATOM 1853 N N . GLU A 1 231 ? -7.495 5.442 -9.437 1.00 97.25 231 GLU A N 1
ATOM 1854 C CA . GLU A 1 231 ? -6.233 5.698 -10.128 1.00 97.25 231 GLU A CA 1
ATOM 1855 C C . GLU A 1 231 ? -6.083 4.686 -11.271 1.00 97.25 231 GLU A C 1
ATOM 1857 O O . GLU A 1 231 ? -5.256 3.774 -11.203 1.00 97.25 231 GLU A O 1
ATOM 1862 N N . LEU A 1 232 ? -6.955 4.775 -12.281 1.00 97.56 232 LEU A N 1
ATOM 1863 C CA . LEU A 1 232 ? -7.128 3.714 -13.282 1.00 97.56 232 LEU A CA 1
ATOM 1864 C C . LEU A 1 232 ? -5.872 3.483 -14.132 1.00 97.56 232 LEU A C 1
ATOM 1866 O O . LEU A 1 232 ? -5.494 2.334 -14.344 1.00 97.56 232 LEU A O 1
ATOM 1870 N N . ASP A 1 233 ? -5.143 4.534 -14.504 1.00 97.00 233 ASP A N 1
ATOM 1871 C CA . ASP A 1 233 ? -3.884 4.390 -15.251 1.00 97.00 233 ASP A CA 1
ATOM 1872 C C . ASP A 1 233 ? -2.792 3.707 -14.422 1.00 97.00 233 ASP A C 1
ATOM 1874 O O . ASP A 1 233 ? -2.075 2.823 -14.901 1.00 97.00 233 ASP A O 1
ATOM 1878 N N . HIS A 1 234 ? -2.717 4.026 -13.128 1.00 96.00 234 HIS A N 1
ATOM 1879 C CA . HIS A 1 234 ? -1.833 3.316 -12.209 1.00 96.00 234 HIS A CA 1
ATOM 1880 C C . HIS A 1 234 ? -2.278 1.865 -11.995 1.00 96.00 234 HIS A C 1
ATOM 1882 O O . HIS A 1 234 ? -1.427 0.991 -11.823 1.00 96.00 234 HIS A O 1
ATOM 1888 N N . ALA A 1 235 ? -3.583 1.579 -12.035 1.00 97.38 235 ALA A N 1
ATOM 1889 C CA . ALA A 1 235 ? -4.095 0.215 -11.973 1.00 97.38 235 ALA A CA 1
ATOM 1890 C C . ALA A 1 235 ? -3.710 -0.597 -13.221 1.00 97.38 235 ALA A C 1
ATOM 1892 O O . ALA A 1 235 ? -3.232 -1.721 -13.069 1.00 97.38 235 ALA A O 1
ATOM 1893 N N . ARG A 1 236 ? -3.833 -0.019 -14.428 1.00 97.50 236 ARG A N 1
ATOM 1894 C CA . ARG A 1 236 ? -3.365 -0.622 -15.693 1.00 97.50 236 ARG A CA 1
ATOM 1895 C C . ARG A 1 236 ? -1.883 -0.951 -15.640 1.00 97.50 236 ARG A C 1
ATOM 1897 O O . ARG A 1 236 ? -1.493 -2.079 -15.932 1.00 97.50 236 ARG A O 1
ATOM 1904 N N . SER A 1 237 ? -1.071 0.020 -15.223 1.00 95.69 237 SER A N 1
ATOM 1905 C CA . SER A 1 237 ? 0.379 -0.134 -15.104 1.00 95.69 237 SER A CA 1
ATOM 1906 C C . SER A 1 237 ? 0.747 -1.238 -14.106 1.00 95.69 237 SER A C 1
ATOM 1908 O O . SER A 1 237 ? 1.437 -2.191 -14.463 1.00 95.69 237 SER A O 1
ATOM 1910 N N . ALA A 1 238 ? 0.184 -1.205 -12.892 1.00 96.50 238 ALA A N 1
ATOM 1911 C CA . ALA A 1 238 ? 0.433 -2.223 -11.869 1.00 96.50 238 ALA A CA 1
ATOM 1912 C C . ALA A 1 238 ? -0.059 -3.627 -12.270 1.00 96.50 238 ALA A C 1
ATOM 1914 O O . ALA A 1 238 ? 0.455 -4.632 -11.775 1.00 96.50 238 ALA A O 1
ATOM 1915 N N . ALA A 1 239 ? -1.080 -3.709 -13.127 1.00 97.00 239 ALA A N 1
ATOM 1916 C CA . ALA A 1 239 ? -1.625 -4.968 -13.623 1.00 97.00 239 ALA A CA 1
ATOM 1917 C C . ALA A 1 239 ? -0.905 -5.494 -14.869 1.00 97.00 239 ALA A C 1
ATOM 1919 O O . ALA A 1 239 ? -1.239 -6.597 -15.314 1.00 97.00 239 ALA A O 1
ATOM 1920 N N . VAL A 1 240 ? 0.000 -4.696 -15.451 1.00 97.25 240 VAL A N 1
ATOM 1921 C CA . VAL A 1 240 ? 0.537 -4.887 -16.804 1.00 97.25 240 VAL A CA 1
ATOM 1922 C C . VAL A 1 240 ? -0.619 -5.194 -17.769 1.00 97.25 240 VAL A C 1
ATOM 1924 O O . VAL A 1 240 ? -0.698 -6.240 -18.416 1.00 97.25 240 VAL A O 1
ATOM 1927 N N . TRP A 1 241 ? -1.610 -4.302 -17.752 1.00 96.94 241 TRP A N 1
ATOM 1928 C CA . TRP A 1 241 ? -2.858 -4.421 -18.502 1.00 96.94 241 TRP A CA 1
ATOM 1929 C C . TRP A 1 241 ? -3.231 -3.082 -19.160 1.00 96.94 241 TRP A C 1
ATOM 1931 O O . TRP A 1 241 ? -4.216 -2.457 -18.763 1.00 96.94 241 TRP A O 1
ATOM 1941 N N . PRO A 1 242 ? -2.416 -2.588 -20.113 1.00 94.69 242 PRO A N 1
ATOM 1942 C CA . PRO A 1 242 ? -2.623 -1.276 -20.727 1.00 94.69 242 PRO A CA 1
ATOM 1943 C C . PRO A 1 242 ? -3.953 -1.164 -21.484 1.00 94.69 242 PRO A C 1
ATOM 1945 O O . PRO A 1 242 ? -4.527 -0.084 -21.543 1.00 94.69 242 PRO A O 1
ATOM 1948 N N . GLU A 1 243 ? -4.457 -2.269 -22.030 1.00 96.06 243 GLU A N 1
ATOM 1949 C CA . GLU A 1 243 ? -5.695 -2.326 -22.806 1.00 96.06 243 GLU A CA 1
ATOM 1950 C C . GLU A 1 243 ? -6.975 -2.445 -21.963 1.00 96.06 243 GLU A C 1
ATOM 1952 O O . GLU A 1 243 ? -8.063 -2.433 -22.532 1.00 96.06 243 GLU A O 1
ATOM 1957 N N . ALA A 1 244 ? -6.872 -2.558 -20.632 1.00 97.19 244 ALA A N 1
ATOM 1958 C CA . ALA A 1 244 ? -8.045 -2.648 -19.766 1.00 97.19 244 ALA A CA 1
ATOM 1959 C C . ALA A 1 244 ? -8.907 -1.385 -19.869 1.00 97.19 244 ALA A C 1
ATOM 1961 O O . ALA A 1 244 ? -8.415 -0.261 -19.712 1.00 97.19 244 ALA A O 1
ATOM 1962 N N . THR A 1 245 ? -10.205 -1.565 -20.063 1.00 97.94 245 THR A N 1
ATOM 1963 C CA . THR A 1 245 ? -11.182 -0.471 -20.057 1.00 97.94 245 THR A CA 1
ATOM 1964 C C . THR A 1 245 ? -11.431 0.053 -18.640 1.00 97.94 245 THR A C 1
ATOM 1966 O O . THR A 1 245 ? -11.175 -0.631 -17.643 1.00 97.94 245 THR A O 1
ATOM 1969 N N . ASP A 1 246 ? -11.929 1.288 -18.531 1.00 97.88 246 ASP A N 1
ATOM 1970 C CA . ASP A 1 246 ? -12.313 1.857 -17.233 1.00 97.88 246 ASP A CA 1
ATOM 1971 C C . ASP A 1 246 ? -13.428 1.027 -16.585 1.00 97.88 246 ASP A C 1
ATOM 1973 O O . ASP A 1 246 ? -13.440 0.854 -15.365 1.00 97.88 246 ASP A O 1
ATOM 1977 N N . GLU A 1 247 ? -14.328 0.464 -17.394 1.00 97.25 247 GLU A N 1
ATOM 1978 C CA . GLU A 1 247 ? -15.423 -0.404 -16.972 1.00 97.25 247 GLU A CA 1
ATOM 1979 C C . GLU A 1 247 ? -14.904 -1.710 -16.361 1.00 97.25 247 GLU A C 1
ATOM 1981 O O . GLU A 1 247 ? -15.331 -2.080 -15.266 1.00 97.25 247 GLU A O 1
ATOM 1986 N N . GLU A 1 248 ? -13.943 -2.372 -17.014 1.00 97.31 248 GLU A N 1
ATOM 1987 C CA . GLU A 1 248 ? -13.315 -3.603 -16.513 1.00 97.31 248 GLU A CA 1
ATOM 1988 C C . GLU A 1 248 ? -12.570 -3.380 -15.196 1.00 97.31 248 GLU A C 1
ATOM 1990 O O . GLU A 1 248 ? -12.611 -4.229 -14.306 1.00 97.31 248 GLU A O 1
ATOM 1995 N N . LEU A 1 249 ? -11.912 -2.230 -15.036 1.00 97.50 249 LEU A N 1
ATOM 1996 C CA . LEU A 1 249 ? -11.225 -1.875 -13.792 1.00 97.50 249 LEU A CA 1
ATOM 1997 C C . LEU A 1 249 ? -12.194 -1.387 -12.708 1.00 97.50 249 LEU A C 1
ATOM 1999 O O . LEU A 1 249 ? -11.873 -1.428 -11.517 1.00 97.50 249 LEU A O 1
ATOM 2003 N N . SER A 1 250 ? -13.387 -0.934 -13.097 1.00 96.50 250 SER A N 1
ATOM 2004 C CA . SER A 1 250 ? -14.355 -0.342 -12.176 1.00 96.50 250 SER A CA 1
ATOM 2005 C C . SER A 1 250 ? -15.315 -1.329 -11.520 1.00 96.50 250 SER A C 1
ATOM 2007 O O . SER A 1 250 ? -16.047 -0.921 -10.607 1.00 96.50 250 SER A O 1
ATOM 2009 N N . VAL A 1 251 ? -15.276 -2.606 -11.915 1.00 96.38 251 VAL A N 1
ATOM 2010 C CA . VAL A 1 251 ? -16.070 -3.695 -11.325 1.00 96.38 251 VAL A CA 1
ATOM 2011 C C . VAL A 1 251 ? -15.799 -3.884 -9.825 1.00 96.38 251 VAL A C 1
ATOM 2013 O O . VAL A 1 251 ? -14.958 -3.219 -9.208 1.00 96.38 251 VAL A O 1
ATOM 2016 N N . SER A 1 252 ? -16.539 -4.797 -9.192 1.00 94.69 252 SER A N 1
ATOM 2017 C CA . SER A 1 252 ? -16.357 -5.069 -7.769 1.00 94.69 252 SER A CA 1
ATOM 2018 C C . SER A 1 252 ? -14.935 -5.564 -7.469 1.00 94.69 252 SER A C 1
ATOM 2020 O O . SER A 1 252 ? -14.281 -6.204 -8.292 1.00 94.69 252 SER A O 1
ATOM 2022 N N . LYS A 1 253 ? -14.457 -5.328 -6.238 1.00 94.94 253 LYS A N 1
ATOM 2023 C CA . LYS A 1 253 ? -13.156 -5.845 -5.778 1.00 94.94 253 LYS A CA 1
ATOM 2024 C C . LYS A 1 253 ? -13.018 -7.352 -6.027 1.00 94.94 253 LYS A C 1
ATOM 2026 O O . LYS A 1 253 ? -11.928 -7.810 -6.364 1.00 94.94 253 LYS A O 1
ATOM 2031 N N . ALA A 1 254 ? -14.094 -8.112 -5.819 1.00 96.56 254 ALA A N 1
ATOM 2032 C CA . ALA A 1 254 ? -14.093 -9.558 -5.997 1.00 96.56 254 ALA A CA 1
ATOM 2033 C C . ALA A 1 254 ? -13.921 -9.933 -7.475 1.00 96.56 254 ALA A C 1
ATOM 2035 O O . ALA A 1 254 ? -13.033 -10.723 -7.792 1.00 96.56 254 ALA A O 1
ATOM 2036 N N . ASP A 1 255 ? -14.691 -9.300 -8.361 1.00 97.88 255 ASP A N 1
ATOM 2037 C CA . ASP A 1 255 ? -14.666 -9.585 -9.799 1.00 97.88 255 ASP A CA 1
ATOM 2038 C C . ASP A 1 255 ? -13.327 -9.185 -10.425 1.00 97.88 255 ASP A C 1
ATOM 2040 O O . ASP A 1 255 ? -12.714 -9.984 -11.132 1.00 97.88 255 ASP A O 1
ATOM 2044 N N . LEU A 1 256 ? -12.799 -8.004 -10.081 1.00 98.06 256 LEU A N 1
ATOM 2045 C CA . LEU A 1 256 ? -11.489 -7.560 -10.564 1.00 98.06 256 LEU A CA 1
ATOM 2046 C C . LEU A 1 256 ? -10.374 -8.492 -10.069 1.00 98.06 256 LEU A C 1
ATOM 2048 O O . LEU A 1 256 ? -9.483 -8.864 -10.829 1.00 98.06 256 LEU A O 1
ATOM 2052 N N . THR A 1 257 ? -10.433 -8.923 -8.803 1.00 98.19 257 THR A N 1
ATOM 2053 C CA . THR A 1 257 ? -9.467 -9.891 -8.257 1.00 98.19 257 THR A CA 1
ATOM 2054 C C . THR A 1 257 ? -9.523 -11.217 -9.016 1.00 98.19 257 THR A C 1
ATOM 2056 O O . THR A 1 257 ? -8.475 -11.800 -9.293 1.00 98.19 257 THR A O 1
ATOM 2059 N N . ALA A 1 258 ? -10.721 -11.702 -9.350 1.00 98.25 258 ALA A N 1
ATOM 2060 C CA . ALA A 1 258 ? -10.899 -12.933 -10.112 1.00 98.25 258 ALA A CA 1
ATOM 2061 C C . ALA A 1 258 ? -10.344 -12.800 -11.541 1.00 98.25 258 ALA A C 1
ATOM 2063 O O . ALA A 1 258 ? -9.579 -13.664 -11.971 1.00 98.25 258 ALA A O 1
ATOM 2064 N N . ALA A 1 259 ? -10.643 -11.697 -12.235 1.00 98.00 259 ALA A N 1
ATOM 2065 C CA . ALA A 1 259 ? -10.137 -11.419 -13.580 1.00 98.00 259 ALA A CA 1
ATOM 2066 C C . ALA A 1 259 ? -8.600 -11.341 -13.620 1.00 98.00 259 ALA A C 1
ATOM 2068 O O . ALA A 1 259 ? -7.960 -11.956 -14.474 1.00 98.00 259 ALA A O 1
ATOM 2069 N N . LEU A 1 260 ? -7.989 -10.652 -12.652 1.00 98.12 260 LEU A N 1
ATOM 2070 C CA . LEU A 1 260 ? -6.532 -10.565 -12.525 1.00 98.12 260 LEU A CA 1
ATOM 2071 C C . LEU A 1 260 ? -5.904 -11.941 -12.259 1.00 98.12 260 LEU A C 1
ATOM 2073 O O . LEU A 1 260 ? -4.967 -12.344 -12.945 1.00 98.12 260 LEU A O 1
ATOM 2077 N N . LYS A 1 261 ? -6.455 -12.718 -11.320 1.00 98.00 261 LYS A N 1
ATOM 2078 C CA . LYS A 1 261 ? -5.975 -14.085 -11.051 1.00 98.00 261 LYS A CA 1
ATOM 2079 C C . LYS A 1 261 ? -6.084 -14.997 -12.272 1.00 98.00 261 LYS A C 1
ATOM 2081 O O . LYS A 1 261 ? -5.190 -15.806 -12.488 1.00 98.00 261 LYS A O 1
ATOM 2086 N N . ALA A 1 262 ? -7.131 -14.851 -13.082 1.00 98.00 262 ALA A N 1
ATOM 2087 C CA . ALA A 1 262 ? -7.284 -15.617 -14.315 1.00 98.00 262 ALA A CA 1
ATOM 2088 C C . ALA A 1 262 ? -6.211 -15.263 -15.365 1.00 98.00 262 ALA A C 1
ATOM 2090 O O . ALA A 1 262 ? -5.711 -16.151 -16.051 1.00 98.00 262 ALA A O 1
ATOM 2091 N N . ARG A 1 263 ? -5.814 -13.985 -15.465 1.00 97.12 263 ARG A N 1
ATOM 2092 C CA . ARG A 1 263 ? -4.753 -13.513 -16.380 1.00 97.12 263 ARG A CA 1
ATOM 2093 C C . ARG A 1 263 ? -3.336 -13.837 -15.895 1.00 97.12 263 ARG A C 1
ATOM 2095 O O . ARG A 1 263 ? -2.409 -13.890 -16.703 1.00 97.12 263 ARG A O 1
ATOM 2102 N N . HIS A 1 264 ? -3.158 -14.048 -14.591 1.00 97.25 264 HIS A N 1
ATOM 2103 C CA . HIS A 1 264 ? -1.849 -14.161 -13.943 1.00 97.25 264 HIS A CA 1
ATOM 2104 C C . HIS A 1 264 ? -0.902 -15.204 -14.564 1.00 97.25 264 HIS A C 1
ATOM 2106 O O . HIS A 1 264 ? 0.240 -14.834 -14.844 1.00 97.25 264 HIS A O 1
ATOM 2112 N N . PRO A 1 265 ? -1.326 -16.447 -14.879 1.00 97.06 265 PRO A N 1
ATOM 2113 C CA . PRO A 1 265 ? -0.416 -17.434 -15.461 1.00 97.06 265 PRO A CA 1
ATOM 2114 C C . PRO A 1 265 ? 0.132 -17.013 -16.830 1.00 97.06 265 PRO A C 1
ATOM 2116 O O . PRO A 1 265 ? 1.324 -17.160 -17.098 1.00 97.06 265 PRO A O 1
ATOM 2119 N N . ALA A 1 266 ? -0.723 -16.445 -17.687 1.00 96.94 266 ALA A N 1
ATOM 2120 C CA . ALA A 1 266 ? -0.318 -15.959 -19.005 1.00 96.94 266 ALA A CA 1
ATOM 2121 C C . ALA A 1 266 ? 0.618 -14.747 -18.893 1.00 96.94 266 ALA A C 1
ATOM 2123 O O . ALA A 1 266 ? 1.590 -14.644 -19.640 1.00 96.94 266 ALA A O 1
ATOM 2124 N N . LEU A 1 267 ? 0.362 -13.864 -17.923 1.00 97.00 267 LEU A N 1
ATOM 2125 C CA . LEU A 1 267 ? 1.203 -12.703 -17.653 1.00 97.00 267 LEU A CA 1
ATOM 2126 C C . LEU A 1 267 ? 2.617 -13.107 -17.215 1.00 97.00 267 LEU A C 1
ATOM 2128 O O . LEU A 1 267 ? 3.597 -12.597 -17.756 1.00 97.00 267 LEU A O 1
ATOM 2132 N N . VAL A 1 268 ? 2.728 -14.047 -16.272 1.00 95.50 268 VAL A N 1
ATOM 2133 C CA . VAL A 1 268 ? 4.021 -14.581 -15.814 1.00 95.50 268 VAL A CA 1
ATOM 2134 C C . VAL A 1 268 ? 4.754 -15.278 -16.959 1.00 95.50 268 VAL A C 1
ATOM 2136 O O . VAL A 1 268 ? 5.951 -15.064 -17.140 1.00 95.50 268 VAL A O 1
ATOM 2139 N N . ALA A 1 269 ? 4.052 -16.064 -17.779 1.00 95.25 269 ALA A N 1
ATOM 2140 C CA . ALA A 1 269 ? 4.654 -16.712 -18.941 1.00 95.25 269 ALA A CA 1
ATOM 2141 C C . ALA A 1 269 ? 5.229 -15.692 -19.942 1.00 95.25 269 ALA A C 1
ATOM 2143 O O . ALA A 1 269 ? 6.353 -15.874 -20.413 1.00 95.25 269 ALA A O 1
ATOM 2144 N N . ALA A 1 270 ? 4.500 -14.606 -20.220 1.00 96.31 270 ALA A N 1
ATOM 2145 C CA . ALA A 1 270 ? 4.963 -13.523 -21.086 1.00 96.31 270 ALA A CA 1
ATOM 2146 C C . ALA A 1 270 ? 6.189 -12.801 -20.503 1.00 96.31 270 ALA A C 1
ATOM 2148 O O . ALA A 1 270 ? 7.177 -12.607 -21.208 1.00 96.31 270 ALA A O 1
ATOM 2149 N N . PHE A 1 271 ? 6.169 -12.483 -19.205 1.00 96.12 271 PHE A N 1
ATOM 2150 C CA . PHE A 1 271 ? 7.318 -11.897 -18.513 1.00 96.12 271 PHE A CA 1
ATOM 2151 C C . PHE A 1 271 ? 8.566 -12.779 -18.642 1.00 96.12 271 PHE A C 1
ATOM 2153 O O . PHE A 1 271 ? 9.621 -12.318 -19.073 1.00 96.12 271 PHE A O 1
ATOM 2160 N N . LEU A 1 272 ? 8.448 -14.069 -18.315 1.00 93.69 272 LEU A N 1
ATOM 2161 C CA . LEU A 1 272 ? 9.566 -15.009 -18.384 1.00 93.69 272 LEU A CA 1
ATOM 2162 C C . LEU A 1 272 ? 10.078 -15.200 -19.819 1.00 93.69 272 LEU A C 1
ATOM 2164 O O . LEU A 1 272 ? 11.277 -15.409 -20.011 1.00 93.69 272 LEU A O 1
ATOM 2168 N N . ALA A 1 273 ? 9.199 -15.136 -20.821 1.00 94.44 273 ALA A N 1
ATOM 2169 C CA . ALA A 1 273 ? 9.592 -15.167 -22.226 1.00 94.44 273 ALA A CA 1
ATOM 2170 C C . ALA A 1 273 ? 10.428 -13.933 -22.601 1.00 94.44 273 ALA A C 1
ATOM 2172 O O . ALA A 1 273 ? 11.506 -14.093 -23.172 1.00 94.44 273 ALA A O 1
ATOM 2173 N N . ASP A 1 274 ? 10.000 -12.734 -22.198 1.00 95.50 274 ASP A N 1
ATOM 2174 C CA . ASP A 1 274 ? 10.735 -11.489 -22.451 1.00 95.50 274 ASP A CA 1
ATOM 2175 C C . ASP A 1 274 ? 12.091 -11.476 -21.723 1.00 95.50 274 ASP A C 1
ATOM 2177 O O . ASP A 1 274 ? 13.110 -11.112 -22.314 1.00 95.50 274 ASP A O 1
ATOM 2181 N N . MET A 1 275 ? 12.149 -11.963 -20.476 1.00 94.12 275 MET A N 1
ATOM 2182 C CA . MET A 1 275 ? 13.410 -12.107 -19.733 1.00 94.12 275 MET A CA 1
ATOM 2183 C C . MET A 1 275 ? 14.390 -13.050 -20.441 1.00 94.12 275 MET A C 1
ATOM 2185 O O . MET A 1 275 ? 15.579 -12.746 -20.547 1.00 94.12 275 MET A O 1
ATOM 2189 N N . LYS A 1 276 ? 13.899 -14.173 -20.982 1.00 91.81 276 LYS A N 1
ATOM 2190 C CA . LYS A 1 276 ? 14.710 -15.101 -21.785 1.00 91.81 276 LYS A CA 1
ATOM 2191 C C . LYS A 1 276 ? 15.114 -14.508 -23.134 1.00 91.81 276 LYS A C 1
ATOM 2193 O O . LYS A 1 276 ? 16.207 -14.807 -23.603 1.00 91.81 276 LYS A O 1
ATOM 2198 N N . ALA A 1 277 ? 14.287 -13.664 -23.748 1.00 92.00 277 ALA A N 1
ATOM 2199 C CA . ALA A 1 277 ? 14.596 -13.016 -25.023 1.00 92.00 277 ALA A CA 1
ATOM 2200 C C . ALA A 1 277 ? 15.748 -12.006 -24.894 1.00 92.00 277 ALA A C 1
ATOM 2202 O O . ALA A 1 277 ? 16.633 -11.967 -25.745 1.00 92.00 277 ALA A O 1
ATOM 2203 N N . ILE A 1 278 ? 15.810 -11.267 -23.781 1.00 92.12 278 ILE A N 1
ATOM 2204 C CA . ILE A 1 278 ? 16.983 -10.442 -23.419 1.00 92.12 278 ILE A CA 1
ATOM 2205 C C . ILE A 1 278 ? 18.105 -11.273 -22.759 1.00 92.12 278 ILE A C 1
ATOM 2207 O O . ILE A 1 278 ? 19.166 -10.765 -22.392 1.00 92.12 278 ILE A O 1
ATOM 2211 N N . GLY A 1 279 ? 17.848 -12.578 -22.633 1.00 88.75 279 GLY A N 1
ATOM 2212 C CA . GLY A 1 279 ? 18.669 -13.677 -22.139 1.00 88.75 279 GLY A CA 1
ATOM 2213 C C . GLY A 1 279 ? 19.183 -13.538 -20.714 1.00 88.75 279 GLY A C 1
ATOM 2214 O O . GLY A 1 279 ? 20.307 -13.946 -20.401 1.00 88.75 279 GLY A O 1
ATOM 2215 N N . PHE A 1 280 ? 18.328 -13.023 -19.844 1.00 89.56 280 PHE A N 1
ATOM 2216 C CA . PHE A 1 280 ? 18.378 -13.379 -18.440 1.00 89.56 280 PHE A CA 1
ATOM 2217 C C . PHE A 1 280 ? 17.972 -14.840 -18.238 1.00 89.56 280 PHE A C 1
ATOM 2219 O O . PHE A 1 280 ? 17.102 -15.388 -18.915 1.00 89.56 280 PHE A O 1
ATOM 2226 N N . VAL A 1 281 ? 18.629 -15.480 -17.279 1.00 85.56 281 VAL A N 1
ATOM 2227 C CA . VAL A 1 281 ? 18.317 -16.833 -16.835 1.00 85.56 281 VAL A CA 1
ATOM 2228 C C . VAL A 1 281 ? 17.263 -16.744 -15.743 1.00 85.56 281 VAL A C 1
ATOM 2230 O O . VAL A 1 281 ? 17.529 -16.243 -14.651 1.00 85.56 281 VAL A O 1
ATOM 2233 N N . CYS A 1 282 ? 16.069 -17.247 -16.029 1.00 77.25 282 CYS A N 1
ATOM 2234 C CA . CYS A 1 282 ? 15.016 -17.418 -15.039 1.00 77.25 282 CYS A CA 1
ATOM 2235 C C . CYS A 1 282 ? 15.036 -18.875 -14.581 1.00 77.25 282 CYS A C 1
ATOM 2237 O O . CYS A 1 282 ? 14.556 -19.752 -15.300 1.00 77.25 282 CYS A O 1
ATOM 2239 N N . ALA A 1 283 ? 15.629 -19.147 -13.418 1.00 66.25 283 ALA A N 1
ATOM 2240 C CA . ALA A 1 283 ? 15.444 -20.441 -12.777 1.00 66.25 283 ALA A CA 1
ATOM 2241 C C . ALA A 1 283 ? 13.972 -20.539 -12.361 1.00 66.25 283 ALA A C 1
ATOM 2243 O O . ALA A 1 283 ? 13.503 -19.718 -11.575 1.00 66.25 283 ALA A O 1
ATOM 2244 N N . VAL A 1 284 ? 13.245 -21.507 -12.915 1.00 51.59 284 VAL A N 1
ATOM 2245 C CA . VAL A 1 284 ? 11.972 -21.927 -12.327 1.00 51.59 284 VAL A CA 1
ATOM 2246 C C . VAL A 1 284 ? 12.364 -22.733 -11.087 1.00 51.59 284 VAL A C 1
ATOM 2248 O O . VAL A 1 284 ? 13.190 -23.637 -11.234 1.00 51.59 284 VAL A O 1
ATOM 2251 N N . PRO A 1 285 ? 11.901 -22.388 -9.876 1.00 44.62 285 PRO A N 1
ATOM 2252 C CA . PRO A 1 285 ? 12.067 -23.281 -8.737 1.00 44.62 285 PRO A CA 1
ATOM 2253 C C . PRO A 1 285 ? 11.458 -24.642 -9.106 1.00 44.62 285 PRO A C 1
ATOM 2255 O O . PRO A 1 285 ? 10.321 -24.675 -9.576 1.00 44.62 285 PRO A O 1
ATOM 2258 N N . GLU A 1 286 ? 12.236 -25.721 -8.978 1.00 38.09 286 GLU A N 1
ATOM 2259 C CA . GLU A 1 286 ? 11.708 -27.096 -9.018 1.00 38.09 286 GLU A CA 1
ATOM 2260 C C . GLU A 1 286 ? 10.690 -27.326 -7.895 1.00 38.09 286 GLU A C 1
ATOM 2262 O O . GLU A 1 286 ? 10.903 -26.778 -6.785 1.00 38.09 286 GLU A O 1
#

Foldseek 3Di:
DDFADFLNFTWDWDWDDDPVPDTAKIKTKTDKDWDDDDPKIKIKMKMWIFHDPVVPPWGAIAIKMFMDINNHGDDMDLPLVVCCVRVVSCNVVSLRHCATLQGHDPPPVQLLLLLWQFPPVRAHAFAFDDKWKFKDFAPGPDTHTWDPQQLVVLVPDPALPWDKDKDADDDDPPDPDGQGIAIATPPFDPDRVRGGGRDPVVRVVVSVSRHPGDMDMDMDGPDHTRGHDRNNCSSCSSLVNNPDDSVLSNDDSVSNSVVSVVCRVVNSVVSVVSCCSSPDDDDDDD

Secondary structure (DSSP, 8-state):
-EEEEETTEEEEEEEEEETTTEEEEEEEEEPPEEEEETTEEEEEEEEEEEE-TT-SS--EEEEEEEEEETTEEEEEES-HHHHHHH-GGGHHHHTTTTEETTEETTTTHHHHHHH----TTSPPTT-EEEEEEEEEETTEEEEEE--HHHHHHHTT-S-----EEEE---PPTT----PPPEEEETTS-SSTTT-SBSSHHHHHHHHHHHHHS-EEEEEEEEEE-------HHHHHHHTT-TT--HHHHHS-HHHHHHHHHHHHHHHHHHHHHHHHHTT---PPP-

Organism: NCBI:txid1077947